Protein AF-A0A1Y2LBN0-F1 (afdb_monomer)

Sequence (315 aa):
MIRQIFAISLATIVTGCVTNQGLTDAGGRSMSLEAKGPFSPADSRFNAFVFLEPSKDYSTDAYERDNGRAWSEVIAWDGKYSFFDIQLNTDAWYAQSTEARMLDKSQFIKLANKFGIPESNFTEIDQVSPRIKGWIASKGDCSIGRFAKRMKGLSAYDNDRGLSDSVVQFGTCSHLIASAETIAQKIDLITKTEKAELAQKYAKIGPLSAISLSKKPAPELHFNASWDGVSDNISGDVEQKGAAQSSFKFHINEQDTDCEGTSVTATSSKSTGRWKFTCENGLSATGIWQKKPDGKTTGSGFDAQKREIKFNLTS

Solvent-accessible surface area (backbone atoms only — not comparable to full-atom values): 17592 Å² total; per-residue (Å²): 138,87,81,86,80,85,82,78,80,83,80,82,76,80,75,75,84,74,74,77,55,53,57,54,48,100,83,68,45,70,51,76,81,68,81,63,62,77,42,49,78,43,72,46,69,44,39,63,68,76,40,38,58,93,68,66,73,44,21,37,49,76,51,72,40,83,93,64,38,28,42,34,42,36,40,29,27,81,94,62,71,23,37,39,41,38,39,35,38,71,79,54,60,48,57,70,67,56,39,53,58,28,55,36,58,72,62,48,49,65,56,34,53,78,65,74,43,58,77,91,44,57,41,80,40,83,42,80,81,72,36,33,29,12,37,31,31,58,51,87,69,24,35,32,39,36,30,23,28,47,60,74,73,83,62,97,50,96,80,65,78,68,54,35,27,27,42,42,37,36,33,34,63,63,60,63,76,54,54,52,66,55,45,71,73,66,59,34,64,48,46,76,65,58,30,53,52,40,43,59,67,35,65,84,68,55,62,25,48,45,56,75,72,78,74,65,80,70,73,69,30,40,37,43,30,31,32,56,99,64,41,81,79,34,51,35,48,40,48,74,61,57,100,26,26,34,38,38,44,34,52,41,80,85,70,74,34,54,32,43,32,34,35,40,48,38,95,90,38,97,45,34,23,41,34,41,39,44,30,77,83,68,52,44,35,41,35,40,34,37,49,44,97,89,70,46,35,40,34,43,34,34,30,92,84,66,36,47,33,42,36,39,51,42,112

Foldseek 3Di:
DDDDDDDDDDPPPPPDLPPPWADADPVRFHDFPDFDFFAAPLPDQKLPCVQFADAQQKAKDWDAPDVNQKIWIKIAGPLRLWIKIKIFGPPAADDVVLLVVQAPVVVVCVNVVSVVFDPVFKDFDCDQVQGKGHIWGDDQLKIWHWIFTAQDDDDPDPPCSTHGRMIMITIDSDRGNDHRVCCRVPIHGDDPVSSVVSCVSCVVVGTYGHPPPPCPPDPWKKKFKQWFPQGGTWIWTWDDSDQFKIKTWTARPSVRKIKIKMWGHDSVDSFKTKMKMAIPVGWIWIWMWGQDPVRKIKIWTATPVRTIMIMTIDD

Secondary structure (DSSP, 8-state):
--------------------PPPB-TT--B-------SB-GGG-SBGGGGGB---S--EEEEEEETTTTEEEEEEEEGGGTEEEEEEEESSSPPPHHHHHHHH-HHHHHHHHGGGT--GGGEEEEEEETTEEEEEEEEETTEEEEEEEE--SPPPS-TT------EEEEEEESSSB-S-HHHHHHH--BPPHHHHHHHHHHHTTT-PBEE----------EEEEEEETTTEEEEEEEEEE-STTEEEEEEEEGGGTEEEEEEEEE-TT-TTEEEEEEEETTS-EEEEEEEE-TTS-EEEEEEETT--EEEEEEE-

pLDDT: mean 77.24, std 20.29, range [25.44, 98.5]

Radius of gyration: 24.79 Å; Cα contacts (8 Å, |Δi|>4): 632; chains: 1; bounding box: 65×80×59 Å

Mean predicted aligned error: 16.46 Å

Organism: NCBI:txid1293890

Nearest PDB structures (foldseek):
  6czj-assembly1_A  TM=6.638E-01  e=1.192E-03  synthetic construct
  6d0t-assembly2_B  TM=6.254E-01  e=4.369E-03  synthetic construct
  7vsx-assembly1_A  TM=3.283E-01  e=3.606E-02  Oplophorus gracilirostris
  5xdn-assembly1_B  TM=2.585E-01  e=2.530E-01  Homo sapiens
  7nie-assembly1_C  TM=2.641E-01  e=6.348E-01  Sus scrofa

Structure (mmCIF, N/CA/C/O backbone):
data_AF-A0A1Y2LBN0-F1
#
_entry.id   AF-A0A1Y2LBN0-F1
#
loop_
_atom_site.group_PDB
_atom_site.id
_atom_site.type_symbol
_atom_site.label_atom_id
_atom_site.label_alt_id
_atom_site.label_comp_id
_atom_site.label_asym_id
_atom_site.label_entity_id
_atom_site.label_seq_id
_atom_site.pdbx_PDB_ins_code
_atom_site.Cartn_x
_atom_site.Cartn_y
_atom_site.Cartn_z
_atom_site.occupancy
_atom_site.B_iso_or_equiv
_atom_site.auth_seq_id
_atom_site.auth_comp_id
_atom_site.auth_asym_id
_atom_site.auth_atom_id
_atom_site.pdbx_PDB_model_num
ATOM 1 N N . MET A 1 1 ? 18.043 -55.962 22.641 1.00 37.31 1 MET A N 1
ATOM 2 C CA . MET A 1 1 ? 18.597 -54.871 21.807 1.00 37.31 1 MET A CA 1
ATOM 3 C C . MET A 1 1 ? 17.439 -54.112 21.188 1.00 37.31 1 MET A C 1
ATOM 5 O O . MET A 1 1 ? 16.798 -54.631 20.287 1.00 37.31 1 MET A O 1
ATOM 9 N N . ILE A 1 2 ? 17.119 -52.939 21.730 1.00 32.12 2 ILE A N 1
ATOM 10 C CA . ILE A 1 2 ? 16.010 -52.089 21.280 1.00 32.12 2 ILE A CA 1
ATOM 11 C C . ILE A 1 2 ? 16.610 -51.036 20.344 1.00 32.12 2 ILE A C 1
ATOM 13 O O . ILE A 1 2 ? 17.462 -50.262 20.771 1.00 32.12 2 ILE A O 1
ATOM 17 N N . ARG A 1 3 ? 16.211 -51.029 19.066 1.00 30.73 3 ARG A N 1
ATOM 18 C CA . ARG A 1 3 ? 16.544 -49.954 18.120 1.00 30.73 3 ARG A CA 1
ATOM 19 C C . ARG A 1 3 ? 15.338 -49.031 17.982 1.00 30.73 3 ARG A C 1
ATOM 21 O O . ARG A 1 3 ? 14.329 -49.409 17.398 1.00 30.73 3 ARG A O 1
ATOM 28 N N . GLN A 1 4 ? 15.466 -47.833 18.542 1.00 32.12 4 GLN A N 1
ATOM 29 C CA . GLN A 1 4 ? 14.605 -46.692 18.256 1.00 32.12 4 GLN A CA 1
ATOM 30 C C . GLN A 1 4 ? 14.868 -46.223 16.818 1.00 32.12 4 GLN A C 1
ATOM 32 O O . GLN A 1 4 ? 16.015 -45.966 16.453 1.00 32.12 4 GLN A O 1
ATOM 37 N N . ILE A 1 5 ? 13.816 -46.117 16.008 1.00 35.84 5 ILE A N 1
ATOM 38 C CA . ILE A 1 5 ? 13.845 -45.422 14.719 1.00 35.84 5 ILE A CA 1
ATOM 39 C C . ILE A 1 5 ? 13.216 -44.051 14.960 1.00 35.84 5 ILE A C 1
ATOM 41 O O . ILE A 1 5 ? 12.018 -43.945 15.211 1.00 35.84 5 ILE A O 1
ATOM 45 N N . PHE A 1 6 ? 14.043 -43.008 14.918 1.00 31.55 6 PHE A N 1
ATOM 46 C CA . PHE A 1 6 ? 13.591 -41.623 14.853 1.00 31.55 6 PHE A CA 1
ATOM 47 C C . PHE A 1 6 ? 12.990 -41.367 13.466 1.00 31.55 6 PHE A C 1
ATOM 49 O O . PHE A 1 6 ? 13.707 -41.345 12.467 1.00 31.55 6 PHE A O 1
ATOM 56 N N . ALA A 1 7 ? 11.674 -41.173 13.407 1.00 30.88 7 ALA A N 1
ATOM 57 C CA . ALA A 1 7 ? 11.012 -40.592 12.248 1.00 30.88 7 ALA A CA 1
ATOM 58 C C . ALA A 1 7 ? 11.252 -39.075 12.275 1.00 30.88 7 ALA A C 1
ATOM 60 O O . ALA A 1 7 ? 10.708 -38.363 13.117 1.00 30.88 7 ALA A O 1
ATOM 61 N N . ILE A 1 8 ? 12.126 -38.599 11.388 1.00 32.47 8 ILE A N 1
ATOM 62 C CA . ILE A 1 8 ? 12.405 -37.176 11.200 1.00 32.47 8 ILE A CA 1
ATOM 63 C C . ILE A 1 8 ? 11.238 -36.553 10.434 1.00 32.47 8 ILE A C 1
ATOM 65 O O . ILE A 1 8 ? 10.917 -36.937 9.311 1.00 32.47 8 ILE A O 1
ATOM 69 N N . SER A 1 9 ? 10.615 -35.586 11.094 1.00 29.56 9 SER A N 1
ATOM 70 C CA . SER A 1 9 ? 9.531 -34.731 10.637 1.00 29.56 9 SER A CA 1
ATOM 71 C C . SER A 1 9 ? 9.869 -34.036 9.316 1.00 29.56 9 SER A C 1
ATOM 73 O O . SER A 1 9 ? 10.807 -33.241 9.238 1.00 29.56 9 SER A O 1
ATOM 75 N N . LEU A 1 10 ? 9.067 -34.295 8.284 1.00 28.98 10 LEU A N 1
ATOM 76 C CA . LEU A 1 10 ? 9.114 -33.576 7.016 1.00 28.98 10 LEU A CA 1
ATOM 77 C C . LEU A 1 10 ? 8.433 -32.211 7.206 1.00 28.98 10 LEU A C 1
ATOM 79 O O . LEU A 1 10 ? 7.216 -32.077 7.105 1.00 28.98 10 LEU A O 1
ATOM 83 N N . ALA A 1 11 ? 9.225 -31.195 7.542 1.00 27.42 11 ALA A N 1
ATOM 84 C CA . ALA A 1 11 ? 8.787 -29.807 7.570 1.00 27.42 11 ALA A CA 1
ATOM 85 C C . ALA A 1 11 ? 8.585 -29.305 6.131 1.00 27.42 11 ALA A C 1
ATOM 87 O O . ALA A 1 11 ? 9.512 -28.819 5.484 1.00 27.42 11 ALA A O 1
ATOM 88 N N . THR A 1 12 ? 7.364 -29.419 5.613 1.00 28.08 12 THR A N 1
ATOM 89 C CA . THR A 1 12 ? 6.938 -28.711 4.402 1.00 28.08 12 THR A CA 1
ATOM 90 C C . THR A 1 12 ? 6.793 -27.226 4.716 1.00 28.08 12 THR A C 1
ATOM 92 O O . THR A 1 12 ? 5.736 -26.747 5.123 1.00 28.08 12 THR A O 1
ATOM 95 N N . ILE A 1 13 ? 7.892 -26.495 4.545 1.00 29.25 13 ILE A N 1
ATOM 96 C CA . ILE A 1 13 ? 7.905 -25.037 4.493 1.00 29.25 13 ILE A CA 1
ATOM 97 C C . ILE A 1 13 ? 7.221 -24.641 3.183 1.00 29.25 13 ILE A C 1
ATOM 99 O O . ILE A 1 13 ? 7.808 -24.739 2.108 1.00 29.25 13 ILE A O 1
ATOM 103 N N . VAL A 1 14 ? 5.970 -24.195 3.269 1.00 27.91 14 VAL A N 1
ATOM 104 C CA . VAL A 1 14 ? 5.325 -23.450 2.186 1.00 27.91 14 VAL A CA 1
ATOM 105 C C . VAL A 1 14 ? 5.971 -22.067 2.169 1.00 27.91 14 VAL A C 1
ATOM 107 O O . VAL A 1 14 ? 5.558 -21.149 2.878 1.00 27.91 14 VAL A O 1
ATOM 110 N N . THR A 1 15 ? 7.047 -21.929 1.398 1.00 29.00 15 THR A N 1
ATOM 111 C CA . THR A 1 15 ? 7.590 -20.633 1.008 1.00 29.00 15 THR A CA 1
ATOM 112 C C . THR A 1 15 ? 6.547 -19.942 0.138 1.00 29.00 15 THR A C 1
ATOM 114 O O . THR A 1 15 ? 6.391 -20.237 -1.043 1.00 29.00 15 THR A O 1
ATOM 117 N N . GLY A 1 16 ? 5.797 -19.011 0.730 1.00 25.44 16 GLY A N 1
ATOM 118 C CA . GLY A 1 16 ? 5.050 -18.037 -0.050 1.00 25.44 16 GLY A CA 1
ATOM 119 C C . GLY A 1 16 ? 6.016 -17.353 -1.014 1.00 25.44 16 GLY A C 1
ATOM 120 O O . GLY A 1 16 ? 7.043 -16.823 -0.586 1.00 25.44 16 GLY A O 1
ATOM 121 N N . CYS A 1 17 ? 5.717 -17.397 -2.311 1.00 28.70 17 CYS A N 1
ATOM 122 C CA . CYS A 1 17 ? 6.421 -16.625 -3.323 1.00 28.70 17 CYS A CA 1
ATOM 123 C C . CYS A 1 17 ? 6.171 -15.134 -3.063 1.00 28.70 17 CYS A C 1
ATOM 125 O O . CYS A 1 17 ? 5.290 -14.521 -3.656 1.00 28.70 17 CYS A O 1
ATOM 127 N N . VAL A 1 18 ? 6.941 -14.548 -2.150 1.00 26.95 18 VAL A N 1
ATOM 128 C CA . VAL A 1 18 ? 7.173 -13.109 -2.127 1.00 26.95 18 VAL A CA 1
ATOM 129 C C . VAL A 1 18 ? 8.161 -12.875 -3.259 1.00 26.95 18 VAL A C 1
ATOM 131 O O . VAL A 1 18 ? 9.359 -13.131 -3.121 1.00 26.95 18 VAL A O 1
ATOM 134 N N . THR A 1 19 ? 7.661 -12.508 -4.436 1.00 30.53 19 THR A N 1
ATOM 135 C CA . THR A 1 19 ? 8.526 -12.121 -5.545 1.00 30.53 19 THR A CA 1
ATOM 136 C C . THR A 1 19 ? 9.235 -10.831 -5.139 1.00 30.53 19 THR A C 1
ATOM 138 O O . THR A 1 19 ? 8.709 -9.744 -5.330 1.00 30.53 19 THR A O 1
ATOM 141 N N . ASN A 1 20 ? 10.453 -10.947 -4.601 1.00 37.22 20 ASN A N 1
ATOM 142 C CA . ASN A 1 20 ? 11.434 -9.857 -4.463 1.00 37.22 20 ASN A CA 1
ATOM 143 C C . ASN A 1 20 ? 11.951 -9.373 -5.836 1.00 37.22 20 ASN A C 1
ATOM 145 O O . ASN A 1 20 ? 13.077 -8.895 -5.960 1.00 37.22 20 ASN A O 1
ATOM 149 N N . GLN A 1 21 ? 11.164 -9.571 -6.890 1.00 41.06 21 GLN A N 1
ATOM 150 C CA . GLN A 1 21 ? 11.470 -9.118 -8.230 1.00 41.06 21 GLN A CA 1
ATOM 151 C C . GLN A 1 21 ? 11.004 -7.669 -8.306 1.00 41.06 21 GLN A C 1
ATOM 153 O O . GLN A 1 21 ? 9.872 -7.370 -7.929 1.00 41.06 21 GLN A O 1
ATOM 158 N N . GLY A 1 22 ? 11.873 -6.763 -8.755 1.00 46.41 22 GLY A N 1
ATOM 159 C CA . GLY A 1 22 ? 11.398 -5.444 -9.168 1.00 46.41 22 GLY A CA 1
ATOM 160 C C . GLY A 1 22 ? 10.312 -5.589 -10.243 1.00 46.41 22 GLY A C 1
ATOM 161 O O . GLY A 1 22 ? 10.148 -6.659 -10.841 1.00 46.41 22 GLY A O 1
ATOM 162 N N . LEU A 1 23 ? 9.559 -4.524 -10.491 1.00 46.50 23 LEU A N 1
ATOM 163 C CA . LEU A 1 23 ? 8.489 -4.543 -11.485 1.00 46.50 23 LEU A CA 1
ATOM 164 C C . LEU A 1 23 ? 9.078 -4.748 -12.891 1.00 46.50 23 LEU A C 1
ATOM 166 O O . LEU A 1 23 ? 10.091 -4.141 -13.242 1.00 46.50 23 LEU A O 1
ATOM 170 N N . THR A 1 24 ? 8.470 -5.623 -13.690 1.00 40.62 24 THR A N 1
ATOM 171 C CA . THR A 1 24 ? 8.809 -5.805 -15.108 1.00 40.62 24 THR A CA 1
ATOM 172 C C . THR A 1 24 ? 7.553 -5.728 -15.960 1.00 40.62 24 THR A C 1
ATOM 174 O O . THR A 1 24 ? 6.504 -6.205 -15.528 1.00 40.62 24 THR A O 1
ATOM 177 N N . ASP A 1 25 ? 7.656 -5.180 -17.169 1.00 45.03 25 ASP A N 1
ATOM 178 C CA . ASP A 1 25 ? 6.565 -5.232 -18.144 1.00 45.03 25 ASP A CA 1
ATOM 179 C C . ASP A 1 25 ? 6.373 -6.657 -18.709 1.00 45.03 25 ASP A C 1
ATOM 181 O O . ASP A 1 25 ? 7.138 -7.583 -18.416 1.00 45.03 25 ASP A O 1
ATOM 185 N N . ALA A 1 26 ? 5.351 -6.845 -19.552 1.00 34.22 26 ALA A N 1
ATOM 186 C CA . ALA A 1 26 ? 5.063 -8.126 -20.207 1.00 34.22 26 ALA A CA 1
ATOM 187 C C . ALA A 1 26 ? 6.205 -8.633 -21.119 1.00 34.22 26 ALA A C 1
ATOM 189 O O . ALA A 1 26 ? 6.236 -9.812 -21.470 1.00 34.22 26 ALA A O 1
ATOM 190 N N . GLY A 1 27 ? 7.147 -7.761 -21.494 1.00 35.91 27 GLY A N 1
ATOM 191 C CA . GLY A 1 27 ? 8.357 -8.086 -22.249 1.00 35.91 27 GLY A CA 1
ATOM 192 C C . GLY A 1 27 ? 9.585 -8.365 -21.374 1.00 35.91 27 GLY A C 1
ATOM 193 O O . GLY A 1 27 ? 10.673 -8.577 -21.917 1.00 35.91 27 GLY A O 1
ATOM 194 N N . GLY A 1 28 ? 9.438 -8.364 -20.045 1.00 38.78 28 GLY A N 1
ATOM 195 C CA . GLY A 1 28 ? 10.529 -8.555 -19.089 1.00 38.78 28 GLY A CA 1
ATOM 196 C C . GLY A 1 28 ? 11.438 -7.334 -18.922 1.00 38.78 28 GLY A C 1
ATOM 197 O O . GLY A 1 28 ? 12.508 -7.464 -18.324 1.00 38.78 28 GLY A O 1
ATOM 198 N N . ARG A 1 29 ? 11.050 -6.159 -19.437 1.00 40.84 29 ARG A N 1
ATOM 199 C CA . ARG A 1 29 ? 11.796 -4.909 -19.240 1.00 40.84 29 ARG A CA 1
ATOM 200 C C . ARG A 1 29 ? 11.584 -4.421 -17.816 1.00 40.84 29 ARG A C 1
ATOM 202 O O . ARG A 1 29 ? 10.454 -4.395 -17.339 1.00 40.84 29 ARG A O 1
ATOM 209 N N . SER A 1 30 ? 12.666 -4.021 -17.152 1.00 41.00 30 SER A N 1
ATOM 210 C CA . SER A 1 30 ? 12.604 -3.352 -15.849 1.00 41.00 30 SER A CA 1
ATOM 211 C C . SER A 1 30 ? 11.735 -2.100 -15.962 1.00 41.00 30 SER A C 1
ATOM 213 O O . SER A 1 30 ? 11.994 -1.232 -16.795 1.00 41.00 30 SER A O 1
ATOM 215 N N . MET A 1 31 ? 10.687 -2.025 -15.147 1.00 37.84 31 MET A N 1
ATOM 216 C CA . MET A 1 31 ? 9.879 -0.821 -15.026 1.00 37.84 31 MET A CA 1
ATOM 217 C C . MET A 1 31 ? 10.517 0.067 -13.963 1.00 37.84 31 MET A C 1
ATOM 219 O O . MET A 1 31 ? 10.554 -0.285 -12.784 1.00 37.84 31 MET A O 1
ATOM 223 N N . SER A 1 32 ? 11.017 1.229 -14.380 1.00 37.03 32 SER A N 1
ATOM 224 C CA . SER A 1 32 ? 11.413 2.275 -13.444 1.00 37.03 32 SER A CA 1
ATOM 225 C C . SER A 1 32 ? 10.145 2.836 -12.801 1.00 37.03 32 SER A C 1
ATOM 227 O O . SER A 1 32 ? 9.332 3.457 -13.481 1.00 37.03 32 SER A O 1
ATOM 229 N N . LEU A 1 33 ? 9.976 2.640 -11.492 1.00 40.47 33 LEU A N 1
ATOM 230 C CA . LEU A 1 33 ? 9.129 3.534 -10.709 1.00 40.47 33 LEU A CA 1
ATOM 231 C C . LEU A 1 33 ? 9.899 4.850 -10.620 1.00 40.47 33 LEU A C 1
ATOM 233 O O . LEU A 1 33 ? 10.772 5.015 -9.766 1.00 40.47 33 LEU A O 1
ATOM 237 N N . GLU A 1 34 ? 9.658 5.755 -11.567 1.00 34.34 34 GLU A N 1
ATOM 238 C CA . GLU A 1 34 ? 10.051 7.144 -11.368 1.00 34.34 34 GLU A CA 1
ATOM 239 C C . GLU A 1 34 ? 9.486 7.600 -10.024 1.00 34.34 34 GLU A C 1
ATOM 241 O O . GLU A 1 34 ? 8.353 7.254 -9.671 1.00 34.34 34 GLU A O 1
ATOM 246 N N . ALA A 1 35 ? 10.290 8.336 -9.254 1.00 40.84 35 ALA A N 1
ATOM 247 C CA . ALA A 1 35 ? 9.792 8.993 -8.063 1.00 40.84 35 ALA A CA 1
ATOM 248 C C . ALA A 1 35 ? 8.644 9.894 -8.518 1.00 40.84 35 ALA A C 1
ATOM 250 O O . ALA A 1 35 ? 8.879 10.934 -9.137 1.00 40.84 35 ALA A O 1
ATOM 251 N N . LYS A 1 36 ? 7.403 9.455 -8.276 1.00 44.25 36 LYS A N 1
ATOM 252 C CA . LYS A 1 36 ? 6.239 10.289 -8.530 1.00 44.25 36 LYS A CA 1
ATOM 253 C C . LYS A 1 36 ? 6.485 11.582 -7.766 1.00 44.25 36 LYS A C 1
ATOM 255 O O . LYS A 1 36 ? 6.914 11.556 -6.612 1.00 44.25 36 LYS A O 1
ATOM 260 N N . GLY A 1 37 ? 6.321 12.696 -8.470 1.00 50.50 37 GLY A N 1
ATOM 261 C CA . GLY A 1 37 ? 6.473 14.028 -7.912 1.00 50.50 37 GLY A CA 1
ATOM 262 C C . GLY A 1 37 ? 5.504 14.282 -6.745 1.00 50.50 37 GLY A C 1
ATOM 263 O O . GLY A 1 37 ? 4.909 13.351 -6.205 1.00 50.50 37 GLY A O 1
ATOM 264 N N . PRO A 1 38 ? 5.326 15.544 -6.336 1.00 60.84 38 PRO A N 1
ATOM 265 C CA . PRO A 1 38 ? 4.372 15.904 -5.287 1.00 60.84 38 PRO A CA 1
ATOM 266 C C . PRO A 1 38 ? 3.010 15.200 -5.462 1.00 60.84 38 PRO A C 1
ATOM 268 O O . PRO A 1 38 ? 2.380 15.329 -6.511 1.00 60.84 38 PRO A O 1
ATOM 271 N N . PHE A 1 39 ? 2.566 14.455 -4.445 1.00 74.38 39 PHE A N 1
ATOM 272 C CA . PHE A 1 39 ? 1.304 13.706 -4.464 1.00 74.38 39 PHE A CA 1
ATOM 273 C C . PHE A 1 39 ? 0.211 14.495 -3.745 1.00 74.38 39 PHE A C 1
ATOM 275 O O . PHE A 1 39 ? 0.384 14.911 -2.599 1.00 74.38 39 PHE A O 1
ATOM 282 N N . SER A 1 40 ? -0.935 14.692 -4.392 1.00 81.94 40 SER A N 1
ATOM 283 C CA . SER A 1 40 ? -2.104 15.278 -3.739 1.00 81.94 40 SER A CA 1
ATOM 284 C C . SER A 1 40 ? -2.979 14.171 -3.148 1.00 81.94 40 SER A C 1
ATOM 286 O O . SER A 1 40 ? -3.359 13.264 -3.885 1.00 81.94 40 SER A O 1
ATOM 288 N N . PRO A 1 41 ? -3.401 14.249 -1.873 1.00 83.56 41 PRO A N 1
ATOM 289 C CA . PRO A 1 41 ? -4.387 13.326 -1.298 1.00 83.56 41 PRO A CA 1
ATOM 290 C C . PRO A 1 41 ? -5.689 13.219 -2.094 1.00 83.56 41 PRO A C 1
ATOM 292 O O . PRO A 1 41 ? -6.329 12.174 -2.100 1.00 83.56 41 PRO A O 1
ATOM 295 N N . ALA A 1 42 ? -6.067 14.281 -2.812 1.00 82.31 42 ALA A N 1
ATOM 296 C CA . ALA A 1 42 ? -7.219 14.276 -3.710 1.00 82.31 42 ALA A CA 1
ATOM 297 C C . ALA A 1 42 ? -7.018 13.389 -4.959 1.00 82.31 42 ALA A C 1
ATOM 299 O O . ALA A 1 42 ? -7.982 13.075 -5.658 1.00 82.31 42 ALA A O 1
ATOM 300 N N . ASP A 1 43 ? -5.785 12.992 -5.268 1.00 81.12 43 ASP A N 1
ATOM 301 C CA . ASP A 1 43 ? -5.445 12.085 -6.369 1.00 81.12 43 ASP A CA 1
ATOM 302 C C . ASP A 1 43 ? -5.302 10.624 -5.925 1.00 81.12 43 ASP A C 1
ATOM 304 O O . ASP A 1 43 ? -5.077 9.752 -6.766 1.00 81.12 43 ASP A O 1
ATOM 308 N N . SER A 1 44 ? -5.504 10.350 -4.630 1.00 85.31 44 SER A N 1
ATOM 309 C CA . SER A 1 44 ? -5.661 8.995 -4.102 1.00 85.31 44 SER A CA 1
ATOM 310 C C . SER A 1 44 ? -6.783 8.249 -4.818 1.00 85.31 44 SER A C 1
ATOM 312 O O . SER A 1 44 ? -7.772 8.844 -5.253 1.00 85.31 44 SER A O 1
ATOM 314 N N . ARG A 1 45 ? -6.635 6.929 -4.960 1.00 85.19 45 ARG A N 1
ATOM 315 C CA . ARG A 1 45 ? -7.706 6.069 -5.499 1.00 85.19 45 ARG A CA 1
ATOM 316 C C . ARG A 1 45 ? -8.714 5.677 -4.425 1.00 85.19 45 ARG A C 1
ATOM 318 O O . ARG A 1 45 ? -9.850 5.335 -4.754 1.00 85.19 45 ARG A O 1
ATOM 325 N N . PHE A 1 46 ? -8.303 5.732 -3.165 1.00 90.94 46 PHE A N 1
ATOM 326 C CA . PHE A 1 46 ? -9.069 5.267 -2.019 1.00 90.94 46 PHE A CA 1
ATOM 327 C C . PHE A 1 46 ? -9.375 6.434 -1.084 1.00 90.94 46 PHE A C 1
ATOM 329 O O . PHE A 1 46 ? -8.641 7.414 -1.014 1.00 90.94 46 PHE A O 1
ATOM 336 N N . ASN A 1 47 ? -10.440 6.342 -0.300 1.00 94.50 47 ASN A N 1
ATOM 337 C CA . ASN A 1 47 ? -10.777 7.394 0.662 1.00 94.50 47 ASN A CA 1
ATOM 338 C C . ASN A 1 47 ? -9.956 7.317 1.970 1.00 94.50 47 ASN A C 1
ATOM 340 O O . ASN A 1 47 ? -10.385 7.831 2.998 1.00 94.50 47 ASN A O 1
ATOM 344 N N . ALA A 1 48 ? -8.759 6.719 1.962 1.00 95.25 48 ALA A N 1
ATOM 345 C CA . ALA A 1 48 ? -7.947 6.513 3.166 1.00 95.25 48 ALA A CA 1
ATOM 346 C C . ALA A 1 48 ? -7.630 7.822 3.919 1.00 95.25 48 ALA A C 1
ATOM 348 O O . ALA A 1 48 ? -7.745 7.883 5.142 1.00 95.25 48 ALA A O 1
ATOM 349 N N . PHE A 1 49 ? -7.330 8.902 3.190 1.00 95.19 49 PHE A N 1
ATOM 350 C CA . PHE A 1 49 ? -7.083 10.233 3.761 1.00 95.19 49 PHE A CA 1
ATOM 351 C C . PHE A 1 49 ? -8.302 10.867 4.445 1.00 95.19 49 PHE A C 1
ATOM 353 O O . PHE A 1 49 ? -8.145 11.826 5.195 1.00 95.19 49 PHE A O 1
ATOM 360 N N . VAL A 1 50 ? -9.514 10.346 4.228 1.00 96.06 50 VAL A N 1
ATOM 361 C CA . VAL A 1 50 ? -10.716 10.791 4.953 1.00 96.06 50 VAL A CA 1
ATOM 362 C C . VAL A 1 50 ? -10.672 10.351 6.420 1.00 96.06 50 VAL A C 1
ATOM 364 O O . VAL A 1 50 ? -11.295 10.991 7.263 1.00 96.06 50 VAL A O 1
ATOM 367 N N . PHE A 1 51 ? -9.912 9.301 6.743 1.00 96.81 51 PHE A N 1
ATOM 368 C CA . PHE A 1 51 ? -9.761 8.774 8.104 1.00 96.81 51 PHE A CA 1
ATOM 369 C C . PHE A 1 51 ? -8.538 9.324 8.842 1.00 96.81 51 PHE A C 1
ATOM 371 O O . PHE A 1 51 ? -8.296 8.937 9.986 1.00 96.81 51 PHE A O 1
ATOM 378 N N . LEU A 1 52 ? -7.783 10.219 8.204 1.00 95.12 52 LEU A N 1
ATOM 379 C CA . LEU A 1 52 ? -6.540 10.776 8.720 1.00 95.12 52 LEU A CA 1
ATOM 380 C C . LEU A 1 52 ? -6.682 12.270 9.036 1.00 95.12 52 LEU A C 1
ATOM 382 O O . LEU A 1 52 ? -7.381 13.014 8.344 1.00 95.12 52 LEU A O 1
ATOM 386 N N . GLU A 1 53 ? -5.981 12.724 10.071 1.00 94.31 53 GLU A N 1
ATOM 387 C CA . GLU A 1 53 ? -5.780 14.148 10.333 1.00 94.31 53 GLU A CA 1
ATOM 388 C C . GLU A 1 53 ? -5.028 14.786 9.154 1.00 94.31 53 GLU A C 1
ATOM 390 O O . GLU A 1 53 ? -4.022 14.234 8.712 1.00 94.31 53 GLU A O 1
ATOM 395 N N . PRO A 1 54 ? -5.439 15.950 8.629 1.00 92.25 54 PRO A N 1
ATOM 396 C CA . PRO A 1 54 ? -4.680 16.610 7.572 1.00 92.25 54 PRO A CA 1
ATOM 397 C C . PRO A 1 54 ? -3.265 16.989 8.041 1.00 92.25 54 PRO A C 1
ATOM 399 O O . PRO A 1 54 ? -3.104 17.824 8.928 1.00 92.25 54 PRO A O 1
ATOM 402 N N . SER A 1 55 ? -2.234 16.399 7.430 1.00 89.06 55 SER A N 1
ATOM 403 C CA . SER A 1 55 ? -0.824 16.642 7.765 1.00 89.06 55 SER A CA 1
ATOM 404 C C . SER A 1 55 ? 0.083 16.551 6.534 1.00 89.06 55 SER A C 1
ATOM 406 O O . SER A 1 55 ? -0.231 15.860 5.565 1.00 89.06 55 SER A O 1
ATOM 408 N N . LYS A 1 56 ? 1.220 17.253 6.591 1.00 86.69 56 LYS A N 1
ATOM 409 C CA . LYS A 1 56 ? 2.337 17.186 5.634 1.00 86.69 56 LYS A CA 1
ATOM 410 C C . LYS A 1 56 ? 3.217 15.945 5.848 1.00 86.69 56 LYS A C 1
ATOM 412 O O . LYS A 1 56 ? 3.969 15.577 4.950 1.00 86.69 56 LYS A O 1
ATOM 417 N N . ASP A 1 57 ? 3.141 15.323 7.020 1.00 86.81 57 ASP A N 1
ATOM 418 C CA . ASP A 1 57 ? 4.089 14.284 7.447 1.00 86.81 57 ASP A CA 1
ATOM 419 C C . ASP A 1 57 ? 3.862 12.934 6.757 1.00 86.81 57 ASP A C 1
ATOM 421 O O . ASP A 1 57 ? 4.665 12.007 6.884 1.00 86.81 57 ASP A O 1
ATOM 425 N N . TYR A 1 58 ? 2.775 12.824 5.994 1.00 85.62 58 TYR A N 1
ATOM 426 C CA . TYR A 1 58 ? 2.496 11.647 5.200 1.00 85.62 58 TYR A CA 1
ATOM 427 C C . TYR A 1 58 ? 3.440 11.528 4.017 1.00 85.62 58 TYR A C 1
ATOM 429 O O . TYR A 1 58 ? 3.747 12.477 3.290 1.00 85.62 58 TYR A O 1
ATOM 437 N N . SER A 1 59 ? 3.805 10.283 3.776 1.00 82.50 59 SER A N 1
ATOM 438 C CA . SER A 1 59 ? 4.484 9.854 2.578 1.00 82.50 59 SER A CA 1
ATOM 439 C C . SER A 1 59 ? 3.627 8.825 1.858 1.00 82.50 59 SER A C 1
ATOM 441 O O . SER A 1 59 ? 3.024 7.966 2.500 1.00 82.50 59 SER A O 1
ATOM 443 N N . THR A 1 60 ? 3.542 8.928 0.534 1.00 76.19 60 THR A N 1
ATOM 444 C CA . THR A 1 60 ? 2.701 8.032 -0.274 1.00 76.19 60 THR A CA 1
ATOM 445 C C . THR A 1 60 ? 3.486 7.288 -1.341 1.00 76.19 60 THR A C 1
ATOM 447 O O . THR A 1 60 ? 4.488 7.786 -1.857 1.00 76.19 60 THR A O 1
ATOM 450 N N . ASP A 1 61 ? 3.034 6.083 -1.662 1.00 75.12 61 ASP A N 1
ATOM 451 C CA . ASP A 1 61 ? 3.438 5.342 -2.851 1.00 75.12 61 ASP A CA 1
ATOM 452 C C . ASP A 1 61 ? 2.194 4.713 -3.481 1.00 75.12 61 ASP A C 1
ATOM 454 O O . ASP A 1 61 ? 1.305 4.238 -2.777 1.00 75.12 61 ASP A O 1
ATOM 458 N N . ALA A 1 62 ? 2.107 4.740 -4.806 1.00 68.62 62 ALA A N 1
ATOM 459 C CA . ALA A 1 62 ? 0.948 4.240 -5.529 1.00 68.62 62 ALA A CA 1
ATO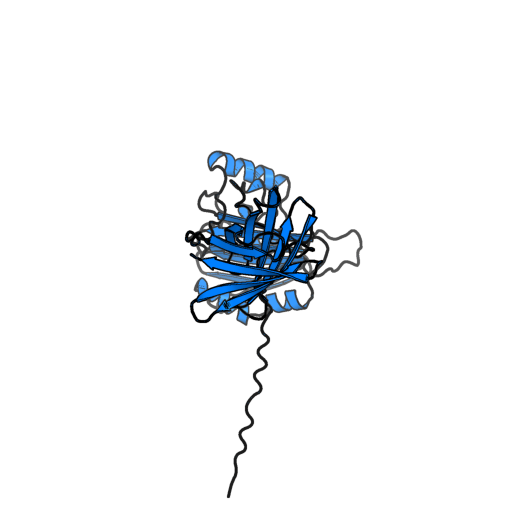M 460 C C . ALA A 1 62 ? 1.384 3.592 -6.837 1.00 68.62 62 ALA A C 1
ATOM 462 O O . ALA A 1 62 ? 1.998 4.247 -7.691 1.00 68.62 62 ALA A O 1
ATOM 463 N N . TYR A 1 63 ? 1.007 2.332 -7.032 1.00 67.88 63 TYR A N 1
ATOM 464 C CA . TYR A 1 63 ? 1.377 1.555 -8.206 1.00 67.88 63 TYR A CA 1
ATOM 465 C C . TYR A 1 63 ? 0.166 0.932 -8.895 1.00 67.88 63 TYR A C 1
ATOM 467 O O . TYR A 1 63 ? -0.848 0.592 -8.286 1.00 67.88 63 TYR A O 1
ATOM 475 N N . GLU A 1 64 ? 0.311 0.784 -10.206 1.00 59.88 64 GLU A N 1
ATOM 476 C CA . GLU A 1 64 ? -0.661 0.177 -11.101 1.00 59.88 64 GLU A CA 1
ATOM 477 C C . GLU A 1 64 ? 0.013 -0.998 -11.811 1.00 59.88 64 GLU A C 1
ATOM 479 O O . GLU A 1 64 ? 1.157 -0.885 -12.257 1.00 59.88 64 GLU A O 1
ATOM 484 N N . ARG A 1 65 ? -0.667 -2.144 -11.881 1.00 54.34 65 ARG A N 1
ATOM 485 C CA . ARG A 1 65 ? -0.170 -3.358 -12.544 1.00 54.34 65 ARG A CA 1
ATOM 486 C C . ARG A 1 65 ? -1.091 -3.769 -13.680 1.00 54.34 65 ARG A C 1
ATOM 488 O O . ARG A 1 65 ? -2.287 -3.480 -13.654 1.00 54.34 65 ARG A O 1
ATOM 495 N N . ASP A 1 66 ? -0.512 -4.484 -14.643 1.00 55.31 66 ASP A N 1
ATOM 496 C CA . ASP A 1 66 ? -1.228 -5.162 -15.725 1.00 55.31 66 ASP A CA 1
ATOM 497 C C . ASP A 1 66 ? -2.175 -4.224 -16.504 1.00 55.31 66 ASP A C 1
ATOM 499 O O . ASP A 1 66 ? -3.307 -4.593 -16.800 1.00 55.31 66 ASP A O 1
ATOM 503 N N . ASN A 1 67 ? -1.716 -3.006 -16.827 1.00 53.47 67 ASN A N 1
ATOM 504 C CA . ASN A 1 67 ? -2.485 -1.962 -17.529 1.00 53.47 67 ASN A CA 1
ATOM 505 C C . ASN A 1 67 ? -3.782 -1.539 -16.807 1.00 53.47 67 ASN A C 1
ATOM 507 O O . ASN A 1 67 ? -4.834 -1.430 -17.434 1.00 53.47 67 ASN A O 1
ATOM 511 N N . GLY A 1 68 ? -3.726 -1.342 -15.488 1.00 54.94 68 GLY A N 1
ATOM 512 C CA . GLY A 1 68 ? -4.871 -0.842 -14.716 1.00 54.94 68 GLY A CA 1
ATOM 513 C C . GLY A 1 68 ? -5.695 -1.911 -14.024 1.00 54.94 68 GLY A C 1
ATOM 514 O O . GLY A 1 68 ? -6.658 -1.571 -13.340 1.00 54.94 68 GLY A O 1
ATOM 515 N N . ARG A 1 69 ? -5.304 -3.183 -14.151 1.00 59.03 69 ARG A N 1
ATOM 516 C CA . ARG A 1 69 ? -6.029 -4.330 -13.581 1.00 59.03 69 ARG A CA 1
ATOM 517 C C . ARG A 1 69 ? -5.823 -4.524 -12.089 1.00 59.03 69 ARG A C 1
ATOM 519 O O . ARG A 1 69 ? -6.616 -5.198 -11.434 1.00 59.03 69 ARG A O 1
ATOM 526 N N . ALA A 1 70 ? -4.757 -3.957 -11.539 1.00 64.19 70 ALA A N 1
ATOM 527 C CA . ALA A 1 70 ? -4.584 -3.890 -10.101 1.00 64.19 70 ALA A CA 1
ATOM 528 C C . ALA A 1 70 ? -3.999 -2.547 -9.686 1.00 64.19 70 ALA A C 1
ATOM 530 O O . ALA A 1 70 ? -3.059 -2.045 -10.306 1.00 64.19 70 ALA A O 1
ATOM 531 N N . TRP A 1 71 ? -4.550 -2.000 -8.611 1.00 72.19 71 TRP A N 1
ATOM 532 C CA . TRP A 1 71 ? -4.100 -0.772 -7.976 1.00 72.19 71 TRP A CA 1
ATOM 533 C C . TRP A 1 71 ? -3.646 -1.067 -6.565 1.00 72.19 71 TRP A C 1
ATOM 535 O O . TRP A 1 71 ? -4.231 -1.901 -5.873 1.00 72.19 71 TRP A O 1
ATOM 545 N N . SER A 1 72 ? -2.633 -0.346 -6.121 1.00 80.44 72 SER A N 1
ATOM 546 C CA . SER A 1 72 ? -2.278 -0.332 -4.719 1.00 80.44 72 SER A CA 1
ATOM 547 C C . SER A 1 72 ? -1.767 1.026 -4.306 1.00 80.44 72 SER A C 1
ATOM 549 O O . SER A 1 72 ? -1.138 1.734 -5.094 1.00 80.44 72 SER A O 1
ATOM 551 N N . GLU A 1 73 ? -2.062 1.362 -3.061 1.00 80.38 73 GLU A N 1
ATOM 552 C CA . GLU A 1 73 ? -1.659 2.602 -2.437 1.00 80.38 73 GLU A CA 1
ATOM 553 C C . GLU A 1 73 ? -1.162 2.320 -1.024 1.00 80.38 73 GLU A C 1
ATOM 555 O O . GLU A 1 73 ? -1.808 1.610 -0.249 1.00 80.38 73 GLU A O 1
ATOM 560 N N . VAL A 1 74 ? -0.005 2.891 -0.710 1.00 86.69 74 VAL A N 1
ATOM 561 C CA . VAL A 1 74 ? 0.592 2.883 0.615 1.00 86.69 74 VAL A CA 1
ATOM 562 C C . VAL A 1 74 ? 0.694 4.320 1.095 1.00 86.69 74 VAL A C 1
ATOM 564 O O . VAL A 1 74 ? 1.283 5.164 0.423 1.00 86.69 74 VAL A O 1
ATOM 567 N N . ILE A 1 75 ? 0.158 4.588 2.279 1.00 87.25 75 ILE A N 1
ATOM 568 C CA . ILE A 1 75 ? 0.311 5.857 2.994 1.00 87.25 75 ILE A CA 1
ATOM 569 C C . ILE A 1 75 ? 1.077 5.533 4.267 1.00 87.25 75 ILE A C 1
ATOM 571 O O . ILE A 1 75 ? 0.675 4.633 4.996 1.00 87.25 75 ILE A O 1
ATOM 575 N N . ALA A 1 76 ? 2.172 6.228 4.545 1.00 88.38 76 ALA A N 1
ATOM 576 C CA . ALA A 1 76 ? 3.020 5.951 5.697 1.00 88.38 76 ALA A CA 1
ATOM 577 C C . ALA A 1 76 ? 3.497 7.236 6.378 1.00 88.38 76 ALA A C 1
ATOM 579 O O . ALA A 1 76 ? 3.784 8.234 5.714 1.00 88.38 76 ALA A O 1
ATOM 580 N N . TRP A 1 77 ? 3.626 7.189 7.701 1.00 88.25 77 TRP A N 1
ATOM 581 C CA . TRP A 1 77 ? 4.185 8.254 8.538 1.00 88.25 77 TRP A CA 1
ATOM 582 C C . TRP A 1 77 ? 4.917 7.645 9.742 1.00 88.25 77 TRP A C 1
ATOM 584 O O . TRP A 1 77 ? 5.083 6.423 9.816 1.00 88.25 77 TRP A O 1
ATOM 594 N N . ASP A 1 78 ? 5.457 8.480 10.631 1.00 80.75 78 ASP A N 1
ATOM 595 C CA . ASP A 1 78 ? 6.257 8.051 11.788 1.00 80.75 78 ASP A CA 1
ATOM 596 C C . ASP A 1 78 ? 7.399 7.102 11.396 1.00 80.75 78 ASP A C 1
ATOM 598 O O . ASP A 1 78 ? 7.565 6.027 11.962 1.00 80.75 78 ASP A O 1
ATOM 602 N N . GLY A 1 79 ? 8.154 7.422 10.341 1.00 67.88 79 GLY A N 1
ATOM 603 C CA . GLY A 1 79 ? 9.227 6.538 9.868 1.00 67.88 79 GLY A CA 1
ATOM 604 C C . GLY A 1 79 ? 8.742 5.173 9.352 1.00 67.88 79 GLY A C 1
ATOM 605 O O . GLY A 1 79 ? 9.518 4.218 9.354 1.00 67.88 79 GLY A O 1
ATOM 606 N N . LYS A 1 80 ? 7.491 5.094 8.868 1.00 66.06 80 LYS A N 1
ATOM 607 C CA . LYS A 1 80 ? 6.801 3.898 8.335 1.00 66.06 80 LYS A CA 1
ATOM 608 C C . LYS A 1 80 ? 6.299 2.911 9.389 1.00 66.06 80 LYS A C 1
ATOM 610 O O . LYS A 1 80 ? 5.875 1.812 9.030 1.00 66.06 80 LYS A O 1
ATOM 615 N N . TYR A 1 81 ? 6.332 3.280 10.669 1.00 77.31 81 TYR A N 1
ATOM 616 C CA . TYR A 1 81 ? 5.678 2.490 11.713 1.00 77.31 81 TYR A CA 1
ATOM 617 C C . TYR A 1 81 ? 4.154 2.591 11.624 1.00 77.31 81 TYR A C 1
ATOM 619 O O . TYR A 1 81 ? 3.473 1.593 11.862 1.00 77.31 81 TYR A O 1
ATOM 627 N N . SER A 1 82 ? 3.646 3.753 11.213 1.00 86.94 82 SER A N 1
ATOM 628 C CA . SER A 1 82 ? 2.226 4.000 10.990 1.00 86.94 82 SER A CA 1
ATOM 629 C C . SER A 1 82 ? 1.918 3.981 9.493 1.00 86.94 82 SER A C 1
ATOM 631 O O . SER A 1 82 ? 2.670 4.557 8.699 1.00 86.94 82 SER A O 1
ATOM 633 N N . PHE A 1 83 ? 0.864 3.271 9.083 1.00 93.25 83 PHE A N 1
ATOM 634 C CA . PHE A 1 83 ? 0.590 3.030 7.669 1.00 93.25 83 PHE A CA 1
ATOM 635 C C . PHE A 1 83 ? -0.870 2.680 7.338 1.00 93.25 83 PHE A C 1
ATOM 637 O O . PHE A 1 83 ? -1.606 2.134 8.161 1.00 93.25 83 PHE A O 1
ATOM 644 N N . PHE A 1 84 ? -1.226 2.903 6.073 1.00 92.69 84 PHE A N 1
ATOM 645 C CA . PHE A 1 84 ? -2.294 2.244 5.320 1.00 92.69 84 PHE A CA 1
ATOM 646 C C . PHE A 1 84 ? -1.669 1.555 4.100 1.00 92.69 84 PHE A C 1
ATOM 648 O O . PHE A 1 84 ? -0.825 2.145 3.436 1.00 92.69 84 PHE A O 1
ATOM 655 N N . ASP A 1 85 ? -2.081 0.327 3.807 1.00 91.75 85 ASP A N 1
ATOM 656 C CA . ASP A 1 85 ? -1.747 -0.446 2.606 1.00 91.75 85 ASP A CA 1
ATOM 657 C C . ASP A 1 85 ? -3.052 -1.013 2.049 1.00 91.75 85 ASP A C 1
ATOM 659 O O . ASP A 1 85 ? -3.760 -1.774 2.719 1.00 91.75 85 ASP A O 1
ATOM 663 N N . ILE A 1 86 ? -3.393 -0.587 0.840 1.00 90.50 86 ILE A N 1
ATOM 664 C CA . ILE A 1 86 ? -4.610 -0.990 0.152 1.00 90.50 86 ILE A CA 1
ATOM 665 C C . ILE A 1 86 ? -4.209 -1.576 -1.190 1.00 90.50 86 ILE A C 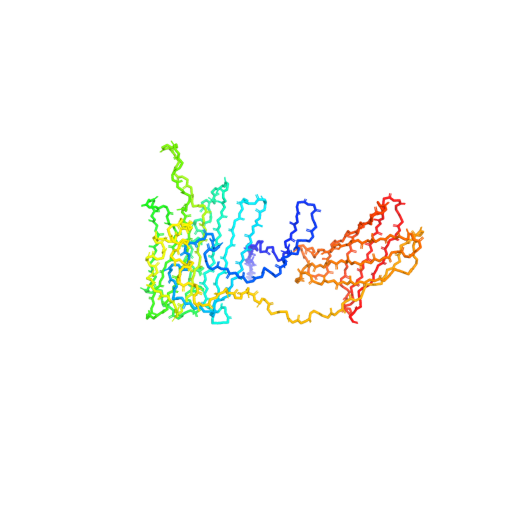1
ATOM 667 O O . ILE A 1 86 ? -3.409 -0.993 -1.923 1.00 90.50 86 ILE A O 1
ATOM 671 N N . GLN A 1 87 ? -4.782 -2.727 -1.526 1.00 88.31 87 GLN A N 1
ATOM 672 C CA . GLN A 1 87 ? -4.647 -3.350 -2.838 1.00 88.31 87 GLN A CA 1
ATOM 673 C C . GLN A 1 87 ? -6.037 -3.673 -3.361 1.00 88.31 87 GLN A C 1
ATOM 675 O O . GLN A 1 87 ? -6.856 -4.232 -2.635 1.00 88.31 87 GLN A O 1
ATOM 680 N N . LEU A 1 88 ? -6.283 -3.345 -4.623 1.00 84.06 88 LEU A N 1
ATOM 681 C CA . LEU A 1 88 ? -7.528 -3.588 -5.336 1.00 84.06 88 LEU A CA 1
ATOM 682 C C . LEU A 1 88 ? -7.214 -4.300 -6.647 1.00 84.06 88 LEU A C 1
ATOM 684 O O . LEU A 1 88 ? -6.363 -3.854 -7.414 1.00 84.06 88 LEU A O 1
ATOM 688 N N . ASN A 1 89 ? -7.946 -5.366 -6.943 1.00 81.12 89 ASN A N 1
ATOM 689 C CA . ASN A 1 89 ? -8.0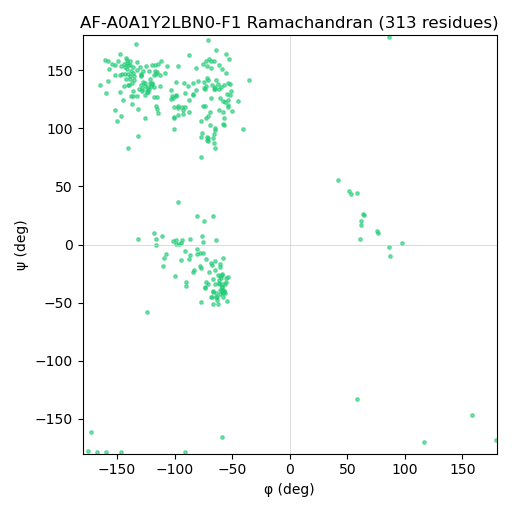28 -5.926 -8.284 1.00 81.12 89 ASN A CA 1
ATOM 690 C C . ASN A 1 89 ? -9.246 -5.313 -8.982 1.00 81.12 89 ASN A C 1
ATOM 692 O O . ASN A 1 89 ? -10.364 -5.479 -8.503 1.00 81.12 89 ASN A O 1
ATOM 696 N N . THR A 1 90 ? -9.065 -4.593 -10.087 1.00 73.50 90 THR A N 1
ATOM 697 C CA . THR A 1 90 ? -10.137 -3.832 -10.758 1.00 73.50 90 THR A CA 1
ATOM 698 C C . THR A 1 90 ? -10.976 -4.692 -11.704 1.00 73.50 90 THR A C 1
ATOM 700 O O . THR A 1 90 ? -12.174 -4.443 -11.837 1.00 73.50 90 THR A O 1
ATOM 703 N N . ASP A 1 91 ? -10.429 -5.802 -12.203 1.00 71.12 91 ASP A N 1
ATOM 704 C CA . ASP A 1 91 ? -11.086 -6.654 -13.210 1.00 71.12 91 ASP A CA 1
ATOM 705 C C . ASP A 1 91 ? -11.545 -8.018 -12.667 1.00 71.12 91 ASP A C 1
ATOM 707 O O . ASP A 1 91 ? -12.406 -8.662 -13.261 1.00 71.12 91 ASP A O 1
ATOM 711 N N . ALA A 1 92 ? -11.011 -8.466 -11.528 1.00 73.81 92 ALA A N 1
ATOM 712 C CA . ALA A 1 92 ? -11.359 -9.757 -10.932 1.00 73.81 92 ALA A CA 1
ATOM 713 C C . ALA A 1 92 ? -11.637 -9.658 -9.425 1.00 73.81 92 ALA A C 1
ATOM 715 O O . ALA A 1 92 ? -11.435 -8.614 -8.800 1.00 73.81 92 ALA A O 1
ATOM 716 N N . TRP A 1 93 ? -12.116 -10.761 -8.849 1.00 82.19 93 TRP A N 1
ATOM 717 C CA . TRP A 1 93 ? -12.206 -10.950 -7.401 1.00 82.19 93 TRP A CA 1
ATOM 718 C C . TRP A 1 93 ? -11.003 -11.741 -6.896 1.00 82.19 93 TRP A C 1
ATOM 720 O O . TRP A 1 93 ? -10.419 -12.553 -7.622 1.00 82.19 93 TRP A O 1
ATOM 730 N N . TYR A 1 94 ? -10.651 -11.550 -5.631 1.00 81.81 94 TYR A N 1
ATOM 731 C CA . TYR A 1 94 ? -9.722 -12.447 -4.966 1.00 81.81 94 TYR A CA 1
ATOM 732 C C . TYR A 1 94 ? -10.349 -13.827 -4.750 1.00 81.81 94 TYR A C 1
ATOM 734 O O . TYR A 1 94 ? -11.557 -13.977 -4.592 1.00 81.81 94 TYR A O 1
ATOM 742 N N . ALA A 1 95 ? -9.502 -14.854 -4.703 1.00 79.69 95 ALA A N 1
ATOM 743 C CA . ALA A 1 95 ? -9.925 -16.199 -4.340 1.00 79.69 95 ALA A CA 1
ATOM 744 C C . ALA A 1 95 ? -10.329 -16.282 -2.856 1.00 79.69 95 ALA A C 1
ATOM 746 O O . ALA A 1 95 ? -9.835 -15.523 -2.020 1.00 79.69 95 ALA A O 1
ATOM 747 N N . GLN A 1 96 ? -11.147 -17.280 -2.502 1.00 84.06 96 GLN A N 1
ATOM 748 C CA . GLN A 1 96 ? -11.536 -17.558 -1.108 1.00 84.06 96 GLN A CA 1
ATOM 749 C C . GLN A 1 96 ? -10.328 -17.763 -0.182 1.00 84.06 96 GLN A C 1
ATOM 751 O O . GLN A 1 96 ? -10.387 -17.439 1.001 1.00 84.06 96 GLN A O 1
ATOM 756 N N . SER A 1 97 ? -9.207 -18.256 -0.715 1.00 84.69 97 SER A N 1
ATOM 757 C CA . SER A 1 97 ? -7.953 -18.392 0.030 1.00 84.69 97 SER A CA 1
ATOM 758 C C . SER A 1 97 ? -7.399 -17.050 0.521 1.00 84.69 97 SER A C 1
ATOM 760 O O . SER A 1 97 ? -6.784 -17.003 1.585 1.00 84.69 97 SER A O 1
ATOM 762 N N . THR A 1 98 ? -7.638 -15.947 -0.195 1.00 86.56 98 THR A N 1
ATOM 763 C CA . THR A 1 98 ? -7.265 -14.602 0.261 1.00 86.56 98 THR A CA 1
ATOM 764 C C . THR A 1 98 ? -8.098 -14.184 1.465 1.00 86.56 98 THR A C 1
ATOM 766 O O . THR A 1 98 ? -7.532 -13.699 2.442 1.00 86.56 98 THR A O 1
ATOM 769 N N . GLU A 1 99 ? -9.412 -14.409 1.424 1.00 87.69 99 GLU A N 1
ATOM 770 C CA . GLU A 1 99 ? -10.318 -14.117 2.542 1.00 87.69 99 GLU A CA 1
ATOM 771 C C . GLU A 1 99 ? -9.972 -14.971 3.771 1.00 87.69 99 GLU A C 1
ATOM 773 O O . GLU A 1 99 ? -9.815 -14.442 4.870 1.00 87.69 99 GLU A O 1
ATOM 778 N N . ALA A 1 100 ? -9.739 -16.274 3.577 1.00 87.94 100 ALA A N 1
ATOM 779 C CA . ALA A 1 100 ? -9.290 -17.174 4.640 1.00 87.94 100 ALA A CA 1
ATOM 780 C C . ALA A 1 100 ? -7.958 -16.714 5.255 1.00 87.94 100 ALA A C 1
ATOM 782 O O . ALA A 1 100 ? -7.780 -16.738 6.470 1.00 87.94 100 ALA A O 1
ATOM 783 N N . ARG A 1 101 ? -7.028 -16.216 4.430 1.00 89.06 101 ARG A N 1
ATOM 784 C CA . ARG A 1 101 ? -5.757 -15.649 4.899 1.00 89.06 101 ARG A CA 1
ATOM 785 C C . ARG A 1 101 ? -5.946 -14.361 5.702 1.00 89.06 101 ARG A C 1
ATOM 787 O O . ARG A 1 101 ? -5.102 -14.069 6.551 1.00 89.06 101 ARG A O 1
ATOM 794 N N . MET A 1 102 ? -6.987 -13.571 5.433 1.00 94.12 102 MET A N 1
ATOM 795 C CA . MET A 1 102 ? -7.311 -12.394 6.248 1.00 94.12 102 MET A CA 1
ATOM 796 C C . MET A 1 102 ? -7.893 -12.791 7.603 1.00 94.12 102 MET A C 1
ATOM 798 O O . MET A 1 102 ? -7.580 -12.130 8.585 1.00 94.12 102 MET A O 1
ATOM 802 N N . LEU A 1 103 ? -8.630 -13.903 7.670 1.00 93.88 103 LEU A N 1
ATOM 803 C CA . LEU A 1 103 ? -9.141 -14.490 8.914 1.00 93.88 103 LEU A CA 1
ATOM 804 C C . LEU A 1 103 ? -8.082 -15.271 9.718 1.00 93.88 103 LEU A C 1
ATOM 806 O O . LEU A 1 103 ? -8.342 -15.641 10.859 1.00 93.88 103 LEU A O 1
ATOM 810 N N . ASP A 1 104 ? -6.873 -15.482 9.187 1.00 93.38 104 ASP A N 1
ATOM 811 C CA . ASP A 1 104 ? -5.774 -16.111 9.929 1.00 93.38 104 ASP A CA 1
ATOM 812 C C . ASP A 1 104 ? -5.334 -15.241 11.122 1.00 93.38 104 ASP A C 1
ATOM 814 O O . ASP A 1 104 ? -4.527 -14.308 10.994 1.00 93.38 104 ASP A O 1
ATOM 818 N N . LYS A 1 105 ? -5.840 -15.600 12.308 1.00 94.69 105 LYS A N 1
ATOM 819 C CA . LYS A 1 105 ? -5.552 -14.926 13.577 1.00 94.69 105 LYS A CA 1
ATOM 820 C C . LYS A 1 105 ? -4.052 -14.878 13.883 1.00 94.69 105 LYS A C 1
ATOM 822 O O . LYS A 1 105 ? -3.575 -13.879 14.414 1.00 94.69 105 LYS A O 1
ATOM 827 N N . SER A 1 106 ? -3.275 -15.897 13.506 1.00 92.94 106 SER A N 1
ATOM 828 C CA . SER A 1 106 ? -1.828 -15.935 13.780 1.00 92.94 106 SER A CA 1
ATOM 829 C C . SER A 1 106 ? -1.063 -14.834 13.038 1.00 92.94 106 SER A C 1
ATOM 831 O O . SER A 1 106 ? -0.095 -14.273 13.557 1.00 92.94 106 SER A O 1
ATOM 833 N N . GLN A 1 107 ? -1.515 -14.483 11.832 1.00 90.06 107 GLN A N 1
ATOM 834 C CA . GLN A 1 107 ? -0.949 -13.380 11.057 1.00 90.06 107 GLN A CA 1
ATOM 835 C C . GLN A 1 107 ? -1.356 -12.035 11.648 1.00 90.06 107 GLN A C 1
ATOM 837 O O . GLN A 1 107 ? -0.537 -11.117 11.699 1.00 90.06 107 GLN A O 1
ATOM 842 N N . PHE A 1 108 ? -2.591 -11.929 12.138 1.00 95.12 108 PHE A N 1
ATOM 843 C CA . PHE A 1 108 ? -3.059 -10.716 12.792 1.00 95.12 108 PHE A CA 1
ATOM 844 C C . PHE A 1 108 ? -2.336 -10.450 14.121 1.00 95.12 108 PHE A C 1
ATOM 846 O O . PHE A 1 108 ? -1.908 -9.322 14.347 1.00 95.12 108 PHE A O 1
ATOM 853 N N . ILE A 1 109 ? -2.067 -11.483 14.932 1.00 94.56 109 ILE A N 1
ATOM 854 C CA . ILE A 1 109 ? -1.257 -11.376 16.162 1.00 94.56 109 ILE A CA 1
ATOM 855 C C . ILE A 1 109 ? 0.112 -10.747 15.866 1.00 94.56 109 ILE A C 1
ATOM 857 O O . ILE A 1 109 ? 0.523 -9.801 16.534 1.00 94.56 109 ILE A O 1
ATOM 861 N N . LYS A 1 110 ? 0.819 -11.227 14.831 1.00 91.62 110 LYS A N 1
ATOM 862 C CA . LYS A 1 110 ? 2.135 -10.680 14.442 1.00 91.62 110 LYS A CA 1
ATOM 863 C C . LYS A 1 110 ? 2.072 -9.194 14.104 1.00 91.62 110 LYS A C 1
ATOM 865 O O . LYS A 1 110 ? 3.040 -8.473 14.339 1.00 91.62 110 LYS A O 1
ATOM 870 N N . LEU A 1 111 ? 0.962 -8.755 13.520 1.00 89.62 111 LEU A N 1
ATOM 871 C CA . LEU A 1 111 ? 0.756 -7.369 13.141 1.00 89.62 111 LEU A CA 1
ATOM 872 C C . LEU A 1 111 ? 0.403 -6.508 14.362 1.00 89.62 111 LEU A C 1
ATOM 874 O O . LEU A 1 111 ? 1.066 -5.503 14.602 1.00 89.62 111 LEU A O 1
ATOM 878 N N . ALA A 1 112 ? -0.566 -6.943 15.167 1.00 93.12 112 ALA A N 1
ATOM 879 C CA . ALA A 1 112 ? -1.023 -6.263 16.377 1.00 93.12 112 ALA A CA 1
ATOM 880 C C . ALA A 1 112 ? 0.077 -6.123 17.447 1.00 93.12 112 ALA A C 1
ATOM 882 O O . ALA A 1 112 ? 0.148 -5.099 18.129 1.00 93.12 112 ALA A O 1
ATOM 883 N N . ASN A 1 113 ? 0.993 -7.095 17.540 1.00 91.44 113 ASN A N 1
ATOM 884 C CA . ASN A 1 113 ? 2.133 -7.045 18.461 1.00 91.44 113 ASN A CA 1
ATOM 885 C C . ASN A 1 113 ? 3.051 -5.841 18.215 1.00 91.44 113 ASN A C 1
ATOM 887 O O . ASN A 1 113 ? 3.648 -5.337 19.163 1.00 91.44 113 ASN A O 1
ATOM 891 N N . LYS A 1 114 ? 3.142 -5.342 16.974 1.00 90.31 114 LYS A N 1
ATOM 892 C CA . LYS A 1 114 ? 3.926 -4.133 16.659 1.00 90.31 114 LYS A CA 1
ATOM 893 C C . LYS A 1 114 ? 3.358 -2.872 17.317 1.00 90.31 114 LYS A C 1
ATOM 895 O O . LYS A 1 114 ? 4.097 -1.918 17.514 1.00 90.31 114 LYS A O 1
ATOM 900 N N . PHE A 1 115 ? 2.076 -2.899 17.673 1.00 91.75 115 PHE A N 1
ATOM 901 C CA . PHE A 1 115 ? 1.336 -1.795 18.283 1.00 91.75 115 PHE A CA 1
ATOM 902 C C . PHE A 1 115 ? 0.971 -2.078 19.752 1.00 91.75 115 PHE A C 1
ATOM 904 O O . PHE A 1 115 ? 0.218 -1.327 20.363 1.00 91.75 115 PHE A O 1
ATOM 911 N N . GLY A 1 116 ? 1.472 -3.175 20.340 1.00 92.56 116 GLY A N 1
ATOM 912 C CA . GLY A 1 116 ? 1.219 -3.520 21.746 1.00 92.56 116 GLY A CA 1
ATOM 913 C C . GLY A 1 116 ? -0.252 -3.818 22.082 1.00 92.56 116 GLY A C 1
ATOM 914 O O . GLY A 1 116 ? -0.668 -3.647 23.239 1.00 92.56 116 GLY A O 1
ATOM 915 N N . ILE A 1 117 ? -1.043 -4.242 21.089 1.00 95.75 117 ILE A N 1
ATOM 916 C CA . ILE A 1 117 ? -2.473 -4.537 21.239 1.00 95.75 117 ILE A CA 1
ATOM 917 C C . ILE A 1 117 ? -2.647 -6.024 21.608 1.00 95.75 117 ILE A C 1
ATOM 919 O O . ILE A 1 117 ? -2.247 -6.888 20.827 1.00 95.75 117 ILE A O 1
ATOM 923 N N . PRO A 1 118 ? -3.222 -6.347 22.783 1.00 96.00 118 PRO A N 1
ATOM 924 C CA . PRO A 1 118 ? -3.418 -7.721 23.229 1.00 96.00 118 PRO A CA 1
ATOM 925 C C . PRO A 1 118 ? -4.575 -8.390 22.482 1.00 96.00 118 PRO A C 1
ATOM 927 O O . PRO A 1 118 ? -5.523 -7.731 22.055 1.00 96.00 118 PRO A O 1
ATOM 930 N N . GLU A 1 119 ? -4.541 -9.721 22.409 1.00 96.81 119 GLU A N 1
ATOM 931 C CA . GLU A 1 119 ? -5.566 -10.519 21.721 1.00 96.81 119 GLU A CA 1
ATOM 932 C C . GLU A 1 119 ? -6.986 -10.323 22.263 1.00 96.81 119 GLU A C 1
ATOM 934 O O . GLU A 1 119 ? -7.949 -10.508 21.525 1.00 96.81 119 GLU A O 1
ATOM 939 N N . SER A 1 120 ? -7.132 -9.928 23.532 1.00 96.94 120 SER A N 1
ATOM 940 C CA . SER A 1 120 ? -8.429 -9.621 24.150 1.00 96.94 120 SER A CA 1
ATOM 941 C C . SER A 1 120 ? -9.177 -8.478 23.463 1.00 96.94 120 SER A C 1
ATOM 943 O O . SER A 1 120 ? -10.380 -8.344 23.650 1.00 96.94 120 SER A O 1
ATOM 945 N N . ASN A 1 121 ? -8.468 -7.648 22.696 1.00 97.19 121 ASN A N 1
ATOM 946 C CA . ASN A 1 121 ? -9.021 -6.485 22.009 1.00 97.19 121 ASN A CA 1
ATOM 947 C C . ASN A 1 121 ? -9.326 -6.769 20.532 1.00 97.19 121 ASN A C 1
ATOM 949 O O . ASN A 1 121 ? -9.673 -5.851 19.789 1.00 97.19 121 ASN A O 1
ATOM 953 N N . PHE A 1 122 ? -9.137 -8.008 20.076 1.00 98.00 122 PHE A N 1
ATOM 954 C CA . PHE A 1 122 ? -9.327 -8.355 18.676 1.00 98.00 122 PHE A CA 1
ATOM 955 C C . PHE A 1 122 ? -10.804 -8.581 18.393 1.00 98.00 122 PHE A C 1
ATOM 957 O O . PHE A 1 122 ? -11.475 -9.329 19.100 1.00 98.00 122 PHE A O 1
ATOM 964 N N . THR A 1 123 ? -11.279 -7.981 17.311 1.00 98.00 123 THR A N 1
ATOM 965 C CA . THR A 1 123 ? -12.628 -8.177 16.793 1.00 98.00 123 THR A CA 1
ATOM 966 C C . THR A 1 123 ? -12.526 -8.809 15.414 1.00 98.00 123 THR A C 1
ATOM 968 O O . THR A 1 123 ? -11.925 -8.241 14.499 1.00 98.00 123 THR A O 1
ATOM 971 N N . GLU A 1 124 ? -13.093 -10.005 15.279 1.00 97.62 124 GLU A N 1
ATOM 972 C CA . GLU A 1 124 ? -13.269 -10.652 13.982 1.00 97.62 124 GLU A CA 1
ATOM 973 C C . GLU A 1 124 ? -14.385 -9.941 13.214 1.00 97.62 124 GLU A C 1
ATOM 975 O O . GLU A 1 124 ? -15.442 -9.633 13.768 1.00 97.62 124 GLU A O 1
ATOM 980 N N . ILE A 1 125 ? -14.160 -9.696 11.928 1.00 95.81 125 ILE A N 1
ATOM 981 C CA . ILE A 1 125 ? -15.182 -9.223 11.003 1.00 95.81 125 ILE A CA 1
ATOM 982 C C . ILE A 1 125 ? -15.402 -10.339 9.990 1.00 95.81 125 ILE A C 1
ATOM 984 O O . ILE A 1 125 ? -14.515 -10.612 9.186 1.00 95.81 125 ILE A O 1
ATOM 988 N N . ASP A 1 126 ? -16.582 -10.950 9.998 1.00 93.81 126 ASP A N 1
ATOM 989 C CA . ASP A 1 126 ? -17.049 -11.824 8.921 1.00 93.81 126 ASP A CA 1
ATOM 990 C C . ASP A 1 126 ? -18.474 -11.413 8.539 1.00 93.81 126 ASP A C 1
ATOM 992 O O . ASP A 1 126 ? -19.463 -11.795 9.167 1.00 93.81 126 ASP A O 1
ATOM 996 N N . GLN A 1 127 ? -18.566 -10.540 7.541 1.00 88.75 127 GLN A N 1
ATOM 997 C CA . GLN A 1 127 ? -19.805 -9.933 7.079 1.00 88.75 127 GLN A CA 1
ATOM 998 C C . GLN A 1 127 ? -20.034 -10.245 5.603 1.00 88.75 127 GLN A C 1
ATOM 1000 O O . GLN A 1 127 ? -19.117 -10.205 4.781 1.00 88.75 127 GLN A O 1
ATOM 1005 N N . VAL A 1 128 ? -21.289 -10.538 5.256 1.00 83.06 128 VAL A N 1
ATOM 1006 C CA . VAL A 1 128 ? -21.687 -10.883 3.882 1.00 83.06 128 VAL A CA 1
ATOM 1007 C C . VAL A 1 128 ? -22.084 -9.645 3.070 1.00 83.06 128 VAL A C 1
ATOM 1009 O O . VAL A 1 128 ? -21.848 -9.622 1.865 1.00 83.06 128 VAL A O 1
ATOM 1012 N N . SER A 1 129 ? -22.659 -8.616 3.705 1.00 79.38 129 SER A N 1
ATOM 1013 C CA . SER A 1 129 ? -23.121 -7.390 3.040 1.00 79.38 129 SER A CA 1
ATOM 1014 C C . SER A 1 129 ? -22.954 -6.156 3.946 1.00 79.38 129 SER A C 1
ATOM 1016 O O . SER A 1 129 ? -23.702 -6.044 4.918 1.00 79.38 129 SER A O 1
ATOM 1018 N N . PRO A 1 130 ? -22.037 -5.219 3.632 1.00 78.12 130 PRO A N 1
ATOM 1019 C CA . PRO A 1 130 ? -20.983 -5.346 2.617 1.00 78.12 130 PRO A CA 1
ATOM 1020 C C . PRO A 1 130 ? -20.058 -6.539 2.918 1.00 78.12 130 PRO A C 1
ATOM 1022 O O . PRO A 1 130 ? -19.896 -6.932 4.073 1.00 78.12 130 PRO A O 1
ATOM 1025 N N . ARG A 1 131 ? -19.471 -7.154 1.879 1.00 88.94 131 ARG A N 1
ATOM 1026 C CA . ARG A 1 131 ? -18.595 -8.323 2.060 1.00 88.94 131 ARG A CA 1
ATOM 1027 C C . ARG A 1 131 ? -17.262 -7.891 2.668 1.00 88.94 131 ARG A C 1
ATOM 1029 O O . ARG A 1 131 ? -16.458 -7.265 1.975 1.00 88.94 131 ARG A O 1
ATOM 1036 N N . ILE A 1 132 ? -17.031 -8.233 3.935 1.00 93.62 132 ILE A N 1
ATOM 1037 C CA . ILE A 1 132 ? -15.816 -7.894 4.690 1.00 93.62 132 ILE A CA 1
ATOM 1038 C C . ILE A 1 132 ? -15.386 -9.110 5.514 1.00 93.62 132 ILE A C 1
ATOM 1040 O O . ILE A 1 132 ? -16.196 -9.660 6.257 1.00 93.62 132 ILE A O 1
ATOM 1044 N N . LYS A 1 133 ? -14.120 -9.523 5.400 1.00 96.25 133 LYS A N 1
ATOM 1045 C CA . LYS A 1 133 ? -13.550 -10.660 6.141 1.00 96.25 133 LYS A CA 1
ATOM 1046 C C . LYS A 1 133 ? -12.158 -10.348 6.681 1.00 96.25 133 LYS A C 1
ATOM 1048 O O . LYS A 1 133 ? -11.250 -10.082 5.894 1.00 96.25 133 LYS A O 1
ATOM 1053 N N . GLY A 1 134 ? -11.956 -10.420 7.992 1.00 97.75 134 GLY A N 1
ATOM 1054 C CA . GLY A 1 134 ? -10.649 -10.233 8.622 1.00 97.75 134 GLY A CA 1
ATOM 1055 C C . GLY A 1 134 ? -10.736 -9.843 10.090 1.00 97.75 134 GLY A C 1
ATOM 1056 O O . GLY A 1 134 ? -11.645 -10.266 10.795 1.00 97.75 134 GLY A O 1
ATOM 1057 N N . TRP A 1 135 ? -9.784 -9.034 10.546 1.00 98.50 135 TRP A N 1
ATOM 1058 C CA . TRP A 1 135 ? -9.664 -8.630 11.943 1.00 98.50 135 TRP A CA 1
ATOM 1059 C C . TRP A 1 135 ? -9.373 -7.138 12.073 1.00 98.50 135 TRP A C 1
ATOM 1061 O O . TRP A 1 135 ? -8.660 -6.550 11.253 1.00 98.50 135 TRP A O 1
ATOM 1071 N N . ILE A 1 136 ? -9.883 -6.549 13.148 1.00 98.44 136 ILE A N 1
ATOM 1072 C CA . ILE A 1 136 ? -9.524 -5.212 13.624 1.00 98.44 136 ILE A CA 1
ATOM 1073 C C . ILE A 1 136 ? -9.254 -5.260 15.127 1.00 98.44 136 ILE A C 1
ATOM 1075 O O . ILE A 1 136 ? -9.720 -6.164 15.821 1.00 98.44 136 ILE A O 1
ATOM 1079 N N . ALA A 1 137 ? -8.482 -4.308 15.637 1.00 98.00 137 ALA A N 1
ATOM 1080 C CA . ALA A 1 137 ? -8.274 -4.149 17.068 1.00 98.00 137 ALA A CA 1
ATOM 1081 C C . ALA A 1 137 ? -7.845 -2.721 17.402 1.00 98.00 137 ALA A C 1
ATOM 1083 O O . ALA A 1 137 ? -7.155 -2.073 16.613 1.00 98.00 137 ALA A O 1
ATOM 1084 N N . SER A 1 138 ? -8.182 -2.280 18.612 1.00 97.00 138 SER A N 1
ATOM 1085 C CA . SER A 1 138 ? -7.754 -0.987 19.146 1.00 97.00 138 SER A CA 1
ATOM 1086 C C . SER A 1 138 ? -7.398 -1.086 20.632 1.00 97.00 138 SER A C 1
ATOM 1088 O O . SER A 1 138 ? -7.988 -1.870 21.383 1.00 97.00 138 SER A O 1
ATOM 1090 N N . LYS A 1 139 ? -6.421 -0.289 21.073 1.00 96.19 139 LYS A N 1
ATOM 1091 C CA . LYS A 1 139 ? -6.050 -0.098 22.485 1.00 96.19 139 LYS A CA 1
ATOM 1092 C C . LYS A 1 139 ? -5.456 1.296 22.676 1.00 96.19 139 LYS A C 1
ATOM 1094 O O . LYS A 1 139 ? -4.367 1.569 22.179 1.00 96.19 139 LYS A O 1
ATOM 1099 N N . GLY A 1 140 ? -6.136 2.135 23.458 1.00 93.38 140 GLY A N 1
ATOM 1100 C CA . GLY A 1 140 ? -5.780 3.552 23.554 1.00 93.38 140 GLY A CA 1
ATOM 1101 C C . GLY A 1 140 ? -5.845 4.193 22.169 1.00 93.38 140 GLY A C 1
ATOM 1102 O O . GLY A 1 140 ? -6.777 3.914 21.418 1.00 93.38 140 GLY A O 1
ATOM 1103 N N . ASP A 1 141 ? -4.816 4.955 21.814 1.00 92.56 141 ASP A N 1
ATOM 1104 C CA . ASP A 1 141 ? -4.727 5.628 20.512 1.00 92.56 141 ASP A CA 1
ATOM 1105 C C . ASP A 1 141 ? -4.255 4.695 19.381 1.00 92.56 141 ASP A C 1
ATOM 1107 O O . ASP A 1 141 ? -4.292 5.054 18.204 1.00 92.56 141 ASP A O 1
ATOM 1111 N N . CYS A 1 142 ? -3.833 3.470 19.715 1.00 95.81 142 CYS A N 1
ATOM 1112 C CA . CYS A 1 142 ? -3.380 2.490 18.738 1.00 95.81 142 CYS A CA 1
ATOM 1113 C C . CYS A 1 142 ? -4.546 1.720 18.120 1.00 95.81 142 CYS A C 1
ATOM 1115 O O . CYS A 1 142 ? -5.363 1.135 18.833 1.00 95.81 142 CYS A O 1
ATOM 1117 N N . SER A 1 143 ? -4.578 1.654 16.791 1.00 97.56 143 SER A N 1
ATOM 1118 C CA . SER A 1 143 ? -5.549 0.890 16.009 1.00 97.56 143 SER A CA 1
ATOM 1119 C C . SER A 1 143 ? -4.861 0.122 14.886 1.00 97.56 143 SER A C 1
ATOM 1121 O O . SER A 1 143 ? -3.928 0.617 14.254 1.00 97.56 143 SER A O 1
ATOM 1123 N N . ILE A 1 144 ? -5.337 -1.094 14.630 1.00 97.75 144 ILE A N 1
ATOM 1124 C CA . ILE A 1 144 ? -4.831 -1.991 13.593 1.00 97.75 144 ILE A CA 1
ATOM 1125 C C . ILE A 1 144 ? -6.000 -2.676 12.885 1.00 97.75 144 ILE A C 1
ATOM 1127 O O . ILE A 1 144 ? -6.977 -3.078 13.518 1.00 97.75 144 ILE A O 1
ATOM 1131 N N . GLY A 1 145 ? -5.883 -2.863 11.575 1.00 97.44 145 GLY A N 1
ATOM 1132 C CA . GLY A 1 145 ? -6.834 -3.635 10.787 1.00 97.44 145 GLY A CA 1
ATOM 1133 C C . GLY A 1 145 ? -6.150 -4.440 9.696 1.00 97.44 145 GLY A C 1
ATOM 1134 O O . GLY A 1 145 ? -5.135 -4.025 9.138 1.00 97.44 145 GLY A O 1
ATOM 1135 N N . ARG A 1 146 ? -6.708 -5.613 9.402 1.00 97.69 146 ARG A N 1
ATOM 1136 C CA . ARG A 1 146 ? -6.315 -6.469 8.282 1.00 97.69 146 ARG A CA 1
ATOM 1137 C C . ARG A 1 146 ? -7.526 -7.253 7.798 1.00 97.69 146 ARG A C 1
ATOM 1139 O O . ARG A 1 146 ? -7.953 -8.197 8.461 1.00 97.69 146 ARG A O 1
ATOM 1146 N N . PHE A 1 147 ? -8.071 -6.877 6.650 1.00 97.56 147 PHE A N 1
ATOM 1147 C CA . PHE A 1 147 ? -9.288 -7.486 6.123 1.00 97.56 147 PHE A CA 1
ATOM 1148 C C . PHE A 1 147 ? -9.350 -7.431 4.600 1.00 97.56 147 PHE A C 1
ATOM 1150 O O . PHE A 1 147 ? -8.751 -6.577 3.952 1.00 97.56 147 PHE A O 1
ATOM 1157 N N . ALA A 1 148 ? -10.095 -8.367 4.028 1.00 95.38 148 ALA A N 1
ATOM 1158 C CA . ALA A 1 148 ? -10.525 -8.343 2.646 1.00 95.38 148 ALA A CA 1
ATOM 1159 C C . ALA A 1 148 ? -11.892 -7.663 2.587 1.00 95.38 148 ALA A C 1
ATOM 1161 O O . ALA A 1 148 ? -12.741 -7.909 3.448 1.00 95.38 148 ALA A O 1
ATOM 1162 N N . LYS A 1 149 ? -12.110 -6.814 1.586 1.00 93.38 149 LYS A N 1
ATOM 1163 C CA . LYS A 1 149 ? -13.368 -6.092 1.392 1.00 93.38 149 LYS A CA 1
ATOM 1164 C C . LYS A 1 149 ? -13.783 -6.127 -0.071 1.00 93.38 149 LYS A C 1
ATOM 1166 O O . LYS A 1 149 ? -12.951 -6.269 -0.966 1.00 93.38 149 LYS A O 1
ATOM 1171 N N . ARG A 1 150 ? -15.084 -6.035 -0.318 1.00 89.56 150 ARG A N 1
ATOM 1172 C CA . ARG A 1 150 ? -15.618 -5.688 -1.633 1.00 89.56 150 ARG A CA 1
ATOM 1173 C C . ARG A 1 150 ? -15.834 -4.173 -1.699 1.00 89.56 150 ARG A C 1
ATOM 1175 O O . ARG A 1 150 ? -16.675 -3.661 -0.965 1.00 89.56 150 ARG A O 1
ATOM 1182 N N . MET A 1 151 ? -15.048 -3.496 -2.530 1.00 89.00 151 MET A N 1
ATOM 1183 C CA . MET A 1 151 ? -15.126 -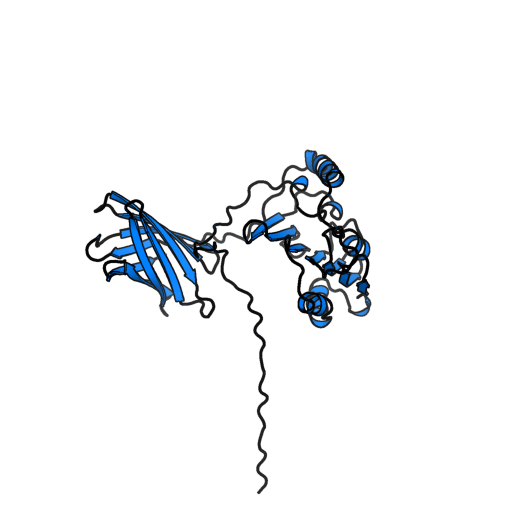2.055 -2.815 1.00 89.00 151 MET A CA 1
ATOM 1184 C C . MET A 1 151 ? -15.864 -1.771 -4.130 1.00 89.00 151 MET A C 1
ATOM 1186 O O . MET A 1 151 ? -16.490 -0.728 -4.296 1.00 89.00 151 MET A O 1
ATOM 1190 N N . LYS A 1 152 ? -15.859 -2.702 -5.093 1.00 75.19 152 LYS A N 1
ATOM 1191 C CA . LYS A 1 152 ? -16.694 -2.550 -6.289 1.00 75.19 152 LYS A CA 1
ATOM 1192 C C . LYS A 1 152 ? -18.162 -2.650 -5.902 1.00 75.19 152 LYS A C 1
ATOM 1194 O O . LYS A 1 152 ? -18.568 -3.566 -5.178 1.00 75.19 152 LYS A O 1
ATOM 1199 N N . GLY A 1 153 ? -18.966 -1.757 -6.477 1.00 64.31 153 GLY A N 1
ATOM 1200 C CA . GLY A 1 153 ? -20.419 -1.832 -6.395 1.00 64.31 153 GLY A CA 1
ATOM 1201 C C . GLY A 1 153 ? -20.956 -3.202 -6.826 1.00 64.31 153 GLY A C 1
ATOM 1202 O O . GLY A 1 153 ? -20.293 -3.981 -7.522 1.00 64.31 153 GLY A O 1
ATOM 1203 N N . LEU A 1 154 ? -22.177 -3.510 -6.393 1.00 54.56 154 LEU A N 1
ATOM 1204 C CA . LEU A 1 154 ? -22.916 -4.659 -6.909 1.00 54.56 154 LEU A CA 1
ATOM 1205 C C . LEU A 1 154 ? -23.052 -4.484 -8.428 1.00 54.56 154 LEU A C 1
ATOM 1207 O O . LEU A 1 154 ? -23.517 -3.441 -8.891 1.00 54.56 154 LEU A O 1
ATOM 1211 N N . SER A 1 155 ? -22.589 -5.463 -9.210 1.00 52.59 155 SER A N 1
ATOM 1212 C CA . SER A 1 155 ? -22.887 -5.467 -10.641 1.00 52.59 155 SER A CA 1
ATOM 1213 C C . SER A 1 155 ? -24.396 -5.677 -10.827 1.00 52.59 155 SER A C 1
ATOM 1215 O O . SER A 1 155 ? -25.067 -6.190 -9.934 1.00 52.59 155 SER A O 1
ATOM 1217 N N . ALA A 1 156 ? -24.952 -5.282 -11.976 1.00 43.44 156 ALA A N 1
ATOM 1218 C CA . ALA A 1 156 ? -26.392 -5.376 -12.261 1.00 43.44 156 ALA A CA 1
ATOM 1219 C C . ALA A 1 156 ? -26.944 -6.821 -12.319 1.00 43.44 156 ALA A C 1
ATOM 1221 O O . ALA A 1 156 ? -28.109 -7.023 -12.653 1.00 43.44 156 ALA A O 1
ATOM 1222 N N . TYR A 1 157 ? -26.116 -7.826 -12.031 1.00 46.47 157 TYR A N 1
ATOM 1223 C CA . TYR A 1 157 ? -26.514 -9.221 -11.969 1.00 46.47 157 TYR A CA 1
ATOM 1224 C C . TYR A 1 157 ? -26.799 -9.610 -10.511 1.00 46.47 157 TYR A C 1
ATOM 1226 O O . TYR A 1 157 ? -25.885 -9.720 -9.696 1.00 46.47 157 TYR A O 1
ATOM 1234 N N . ASP A 1 158 ? -28.071 -9.869 -10.192 1.00 46.16 158 ASP A N 1
ATOM 1235 C CA . ASP A 1 158 ? -28.571 -10.210 -8.843 1.00 46.16 158 ASP A CA 1
ATOM 1236 C C . ASP A 1 158 ? -27.929 -11.467 -8.209 1.00 46.16 158 ASP A C 1
ATOM 1238 O O . ASP A 1 158 ? -28.099 -11.741 -7.019 1.00 46.16 158 ASP A O 1
ATOM 1242 N N . ASN A 1 159 ? -27.177 -12.255 -8.982 1.00 49.94 159 ASN A N 1
ATOM 1243 C CA . ASN A 1 159 ? -26.448 -13.437 -8.519 1.00 49.94 159 ASN A CA 1
ATOM 1244 C C . ASN A 1 159 ? -24.955 -13.186 -8.243 1.00 49.94 159 ASN A C 1
ATOM 1246 O O . ASN A 1 159 ? -24.249 -14.111 -7.828 1.00 49.94 159 ASN A O 1
ATOM 1250 N N . ASP A 1 160 ? -24.466 -11.960 -8.423 1.00 56.38 160 ASP A N 1
ATOM 1251 C CA . ASP A 1 160 ? -23.088 -11.587 -8.132 1.00 56.38 160 ASP A CA 1
ATOM 1252 C C . ASP A 1 160 ? -22.862 -11.406 -6.618 1.00 56.38 160 ASP A C 1
ATOM 1254 O O . ASP A 1 160 ? -22.694 -10.305 -6.084 1.00 56.38 160 ASP A O 1
ATOM 1258 N N . ARG A 1 161 ? -22.787 -12.537 -5.906 1.00 59.34 161 ARG A N 1
ATOM 1259 C CA . ARG A 1 161 ? -22.303 -12.622 -4.514 1.00 59.34 161 ARG A CA 1
ATOM 1260 C C . ARG A 1 161 ? -20.775 -12.477 -4.407 1.00 59.34 161 ARG A C 1
ATOM 1262 O O . ARG A 1 161 ? -20.212 -12.947 -3.416 1.00 59.34 161 ARG A O 1
ATOM 1269 N N . GLY A 1 162 ? -20.131 -11.897 -5.428 1.00 69.62 162 GLY A N 1
ATOM 1270 C CA . GLY A 1 162 ? -18.693 -11.830 -5.670 1.00 69.62 162 GLY A CA 1
ATOM 1271 C C . GLY A 1 162 ? -17.827 -11.701 -4.422 1.00 69.62 162 GLY A C 1
ATOM 1272 O O . GLY A 1 162 ? -18.180 -11.028 -3.448 1.00 69.62 162 GLY A O 1
ATOM 1273 N N . LEU A 1 163 ? -16.687 -12.393 -4.462 1.00 84.00 163 LEU A N 1
ATOM 1274 C CA . LEU A 1 163 ? -15.681 -12.383 -3.403 1.00 84.00 163 LEU A CA 1
ATOM 1275 C C . LEU A 1 163 ? -15.073 -10.981 -3.248 1.00 84.00 163 LEU A C 1
ATOM 1277 O O . LEU A 1 163 ? -15.268 -10.106 -4.093 1.00 84.00 163 LEU A O 1
ATOM 1281 N N . SER A 1 164 ? -14.338 -10.757 -2.161 1.00 89.44 164 SER A N 1
ATOM 1282 C CA . SER A 1 164 ? -13.611 -9.502 -1.963 1.00 89.44 164 SER A CA 1
ATOM 1283 C C . SER A 1 164 ? -12.699 -9.191 -3.157 1.00 89.44 164 SER A C 1
ATOM 1285 O O . SER A 1 164 ? -12.031 -10.072 -3.692 1.00 89.44 164 SER A O 1
ATOM 1287 N N . ASP A 1 165 ? -12.644 -7.931 -3.567 1.00 88.38 165 ASP A N 1
ATOM 1288 C CA . ASP A 1 165 ? -11.794 -7.422 -4.654 1.00 88.38 165 ASP A CA 1
ATOM 1289 C C . ASP A 1 165 ? -10.625 -6.587 -4.125 1.00 88.38 165 ASP A C 1
ATOM 1291 O O . ASP A 1 165 ? -9.711 -6.253 -4.879 1.00 88.38 165 ASP A O 1
ATOM 1295 N N . SER A 1 166 ? -10.636 -6.296 -2.825 1.00 90.94 166 SER A N 1
ATOM 1296 C CA . SER A 1 166 ? -9.623 -5.516 -2.141 1.00 90.94 166 SER A CA 1
ATOM 1297 C C . SER A 1 166 ? -9.123 -6.223 -0.890 1.00 90.94 166 SER A C 1
ATOM 1299 O O . SER A 1 166 ? -9.832 -7.008 -0.249 1.00 90.94 166 SER A O 1
ATOM 1301 N N . VAL A 1 167 ? -7.885 -5.916 -0.530 1.00 94.12 167 VAL A N 1
ATOM 1302 C CA . VAL A 1 167 ? -7.323 -6.178 0.791 1.00 94.12 167 VAL A CA 1
ATOM 1303 C C . VAL A 1 167 ? -6.822 -4.867 1.370 1.00 94.12 167 VAL A C 1
ATOM 1305 O O . VAL A 1 167 ? -6.193 -4.068 0.678 1.00 94.12 167 VAL A O 1
ATOM 1308 N N . VAL A 1 168 ? -7.133 -4.656 2.641 1.00 96.12 168 VAL A N 1
ATOM 1309 C CA . VAL A 1 168 ? -6.784 -3.460 3.396 1.00 96.12 168 VAL A CA 1
ATOM 1310 C C . VAL A 1 168 ? -6.019 -3.895 4.630 1.00 96.12 168 VAL A C 1
ATOM 1312 O O . VAL A 1 168 ? -6.451 -4.780 5.376 1.00 96.12 168 VAL A O 1
ATOM 1315 N N . GLN A 1 169 ? -4.891 -3.243 4.861 1.00 96.25 169 GLN A N 1
ATOM 1316 C CA . GLN A 1 169 ? -4.1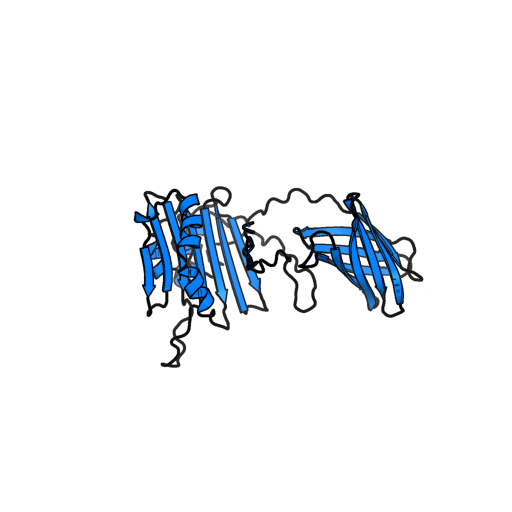44 -3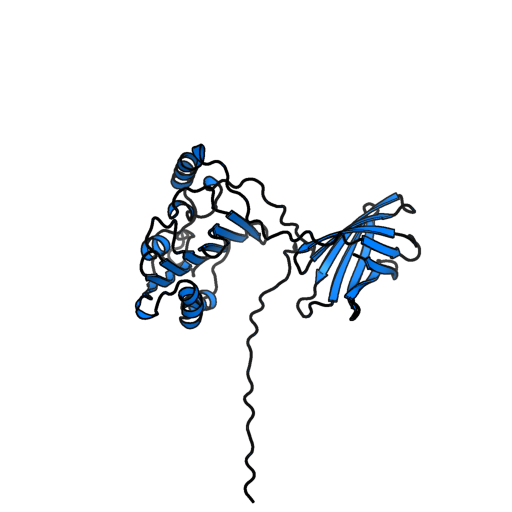.335 6.097 1.00 96.25 169 GLN A CA 1
ATOM 1317 C C . GLN A 1 169 ? -3.810 -1.927 6.573 1.00 96.25 169 GLN A C 1
ATOM 1319 O O . GLN A 1 169 ? -3.346 -1.101 5.799 1.00 96.25 169 GLN A O 1
ATOM 1324 N N . PHE A 1 170 ? -4.009 -1.647 7.851 1.00 97.19 170 PHE A N 1
ATOM 1325 C CA . PHE A 1 170 ? -3.572 -0.387 8.438 1.00 97.19 170 PHE A CA 1
ATOM 1326 C C . PHE A 1 170 ? -3.092 -0.612 9.860 1.00 97.19 170 PHE A C 1
ATOM 1328 O O . PHE A 1 170 ? -3.508 -1.570 10.516 1.00 97.19 170 PHE A O 1
ATOM 1335 N N . GLY A 1 171 ? -2.232 0.280 10.330 1.00 95.56 171 GLY A N 1
ATOM 1336 C CA . GLY A 1 171 ? -1.760 0.294 11.701 1.00 95.56 171 GLY A CA 1
ATOM 1337 C C . GLY A 1 171 ? -1.203 1.641 12.081 1.00 95.56 171 GLY A C 1
ATOM 1338 O O . GLY A 1 171 ? -0.389 2.180 11.345 1.00 95.56 171 GLY A O 1
ATOM 1339 N N . THR A 1 172 ? -1.637 2.187 13.208 1.00 95.19 172 THR A N 1
ATOM 1340 C CA . THR A 1 172 ? -1.152 3.478 13.701 1.00 95.19 172 THR A CA 1
ATOM 1341 C C . THR A 1 172 ? -1.437 3.643 15.189 1.00 95.19 172 THR A C 1
ATOM 1343 O O . THR A 1 172 ? -2.336 2.990 15.711 1.00 95.19 172 THR A O 1
ATOM 1346 N N . CYS A 1 173 ? -0.694 4.532 15.851 1.00 92.56 173 CYS A N 1
ATOM 1347 C CA . CYS A 1 173 ? -1.002 5.071 17.181 1.00 92.56 173 CYS A CA 1
ATOM 1348 C C . CYS A 1 173 ? -1.215 6.594 17.183 1.00 92.56 173 CYS A C 1
ATOM 1350 O O . CYS A 1 173 ? -1.252 7.212 18.242 1.00 92.56 173 CYS A O 1
ATOM 1352 N N . SER A 1 174 ? -1.295 7.207 16.004 1.00 91.31 174 SER A N 1
ATOM 1353 C CA . SER A 1 174 ? -1.365 8.655 15.801 1.00 91.31 174 SER A CA 1
ATOM 1354 C C . SER A 1 174 ? -2.212 8.987 14.568 1.00 91.31 174 SER A C 1
ATOM 1356 O O . SER A 1 174 ? -2.466 8.125 13.718 1.00 91.31 174 SER A O 1
ATOM 1358 N N . HIS A 1 175 ? -2.638 10.247 14.458 1.00 91.94 175 HIS A N 1
ATOM 1359 C CA . HIS A 1 175 ? -3.252 10.834 13.261 1.00 91.94 175 HIS A CA 1
ATOM 1360 C C . HIS A 1 175 ? -4.561 10.210 12.751 1.00 91.94 175 HIS A C 1
ATOM 1362 O O . HIS A 1 175 ? -5.072 10.613 11.707 1.00 91.94 175 HIS A O 1
ATOM 1368 N N . LEU A 1 176 ? -5.131 9.243 13.463 1.00 94.44 176 LEU A N 1
ATOM 1369 C CA . LEU A 1 176 ? -6.380 8.602 13.081 1.00 94.44 176 LEU A CA 1
ATOM 1370 C C . LEU A 1 176 ? -7.564 9.389 13.653 1.00 94.44 176 LEU A C 1
ATOM 1372 O O . LEU A 1 176 ? -7.664 9.552 14.865 1.00 94.44 176 LEU A O 1
ATOM 1376 N N . ILE A 1 177 ? -8.493 9.822 12.798 1.00 95.44 177 ILE A N 1
ATOM 1377 C CA . ILE A 1 177 ? -9.723 10.521 13.229 1.00 95.44 177 ILE A CA 1
ATOM 1378 C C . ILE A 1 177 ? -10.964 9.619 13.229 1.00 95.44 177 ILE A C 1
ATOM 1380 O O . ILE A 1 177 ? -12.073 10.080 13.497 1.00 95.44 177 ILE A O 1
ATOM 1384 N N . ALA A 1 178 ? -10.799 8.334 12.908 1.00 95.56 178 ALA A N 1
ATOM 1385 C CA . ALA A 1 178 ? -11.874 7.349 12.842 1.00 95.56 178 ALA A CA 1
ATOM 1386 C C . ALA A 1 178 ? -11.498 6.060 13.583 1.00 95.56 178 ALA A C 1
ATOM 1388 O O . ALA A 1 178 ? -10.334 5.675 13.627 1.00 95.56 178 ALA A O 1
ATOM 1389 N N . SER A 1 179 ? -12.490 5.360 14.139 1.00 96.69 179 SER A N 1
ATOM 1390 C CA . SER A 1 179 ? -12.251 4.066 14.787 1.00 96.69 179 SER A CA 1
ATOM 1391 C C . SER A 1 179 ? -11.896 2.977 13.768 1.00 96.69 179 SER A C 1
ATOM 1393 O O . SER A 1 179 ? -12.238 3.082 12.585 1.00 96.69 179 SER A O 1
ATOM 1395 N N . ALA A 1 180 ? -11.268 1.891 14.227 1.00 97.12 180 ALA A N 1
ATOM 1396 C CA . ALA A 1 180 ? -10.929 0.755 13.373 1.00 97.12 180 ALA A CA 1
ATOM 1397 C C . ALA A 1 180 ? -12.170 0.130 12.706 1.00 97.12 180 ALA A C 1
ATOM 1399 O O . ALA A 1 180 ? -12.130 -0.239 11.530 1.00 97.12 180 ALA A O 1
ATOM 1400 N N . GLU A 1 181 ? -13.295 0.085 13.423 1.00 96.56 181 GLU A N 1
ATOM 1401 C CA . GLU A 1 181 ? -14.598 -0.352 12.912 1.00 96.56 181 GLU A CA 1
ATOM 1402 C C . GLU A 1 181 ? -15.081 0.584 11.806 1.00 96.56 181 GLU A C 1
ATOM 1404 O O . GLU A 1 181 ? -15.483 0.132 10.736 1.00 96.56 181 GLU A O 1
ATOM 1409 N N . THR A 1 182 ? -15.013 1.898 12.042 1.00 96.94 182 THR A N 1
ATOM 1410 C CA . THR A 1 182 ? -15.448 2.905 11.068 1.00 96.94 182 THR A CA 1
ATOM 1411 C C . THR A 1 182 ? -14.638 2.796 9.782 1.00 96.94 182 THR A C 1
ATOM 1413 O O . THR A 1 182 ? -15.217 2.826 8.697 1.00 96.94 182 THR A O 1
ATOM 1416 N N . ILE A 1 183 ? -13.321 2.613 9.897 1.00 97.50 183 ILE A N 1
ATOM 1417 C CA . ILE A 1 183 ? -12.429 2.413 8.753 1.00 97.50 183 ILE A CA 1
ATOM 1418 C C . ILE A 1 183 ? -12.815 1.142 8.006 1.00 97.50 183 ILE A C 1
ATOM 1420 O O . ILE A 1 183 ? -13.054 1.208 6.807 1.00 97.50 183 ILE A O 1
ATOM 1424 N N . ALA A 1 184 ? -12.956 0.000 8.686 1.00 96.50 184 ALA A N 1
ATOM 1425 C CA . ALA A 1 184 ? -13.344 -1.246 8.025 1.00 96.50 184 ALA A CA 1
ATOM 1426 C C . ALA A 1 184 ? -14.672 -1.113 7.259 1.00 96.50 184 ALA A C 1
ATOM 1428 O O . ALA A 1 184 ? -14.793 -1.549 6.108 1.00 96.50 184 ALA A O 1
ATOM 1429 N N . GLN A 1 185 ? -15.650 -0.431 7.855 1.00 94.94 185 GLN A N 1
ATOM 1430 C CA . GLN A 1 185 ? -16.967 -0.234 7.256 1.00 94.94 185 GLN A CA 1
ATOM 1431 C C . GLN A 1 185 ? -16.970 0.774 6.103 1.00 94.94 185 GLN A C 1
ATOM 1433 O O . GLN A 1 185 ? -17.658 0.543 5.109 1.00 94.94 185 GLN A O 1
ATOM 1438 N N . LYS A 1 186 ? -16.184 1.854 6.175 1.00 95.56 186 LYS A N 1
ATOM 1439 C CA . LYS A 1 186 ? -16.271 2.982 5.227 1.00 95.56 186 LYS A CA 1
ATOM 1440 C C . LYS A 1 186 ? -15.103 3.127 4.252 1.00 95.56 186 LYS A C 1
ATOM 1442 O O . LYS A 1 186 ? -15.244 3.898 3.309 1.00 95.56 186 LYS A O 1
ATOM 1447 N N . ILE A 1 187 ? -13.986 2.417 4.443 1.00 96.06 187 ILE A N 1
ATOM 1448 C CA . ILE A 1 187 ? -12.877 2.426 3.477 1.00 96.06 187 ILE A CA 1
ATOM 1449 C C . ILE A 1 187 ? -13.376 1.904 2.130 1.00 96.06 187 ILE A C 1
ATOM 1451 O O . ILE A 1 187 ? -13.969 0.823 2.068 1.00 96.06 187 ILE A O 1
ATOM 1455 N N . ASP A 1 188 ? -13.176 2.680 1.077 1.00 94.12 188 ASP A N 1
ATOM 1456 C CA . ASP A 1 188 ? -13.672 2.390 -0.264 1.00 94.12 188 ASP A CA 1
ATOM 1457 C C . ASP A 1 188 ? -12.880 3.180 -1.323 1.00 94.12 188 ASP A C 1
ATOM 1459 O O . ASP A 1 188 ? -11.939 3.922 -1.011 1.00 94.12 188 ASP A O 1
ATOM 1463 N N . LEU A 1 189 ? -13.263 3.023 -2.587 1.00 91.00 189 LEU A N 1
ATOM 1464 C CA . LEU A 1 189 ? -12.883 3.918 -3.669 1.00 91.00 189 LEU A CA 1
ATOM 1465 C C . LEU A 1 189 ? -13.310 5.351 -3.351 1.00 91.00 189 LEU A C 1
ATOM 1467 O O . LEU A 1 189 ? -14.428 5.600 -2.900 1.00 91.00 189 LEU A O 1
ATOM 1471 N N . ILE A 1 190 ? -12.426 6.304 -3.638 1.00 90.12 190 ILE A N 1
ATOM 1472 C CA . ILE A 1 190 ? -12.714 7.713 -3.387 1.00 90.12 190 ILE A CA 1
ATOM 1473 C C . ILE A 1 190 ? -13.871 8.206 -4.267 1.00 90.12 190 ILE A C 1
ATOM 1475 O O . ILE A 1 190 ? -13.914 7.993 -5.484 1.00 90.12 190 ILE A O 1
ATOM 1479 N N . THR A 1 191 ? -14.806 8.924 -3.662 1.00 88.88 191 THR A N 1
ATOM 1480 C CA . THR A 1 191 ? -15.907 9.579 -4.371 1.00 88.88 191 THR A CA 1
ATOM 1481 C C . THR A 1 191 ? -15.516 10.975 -4.860 1.00 88.88 191 THR A C 1
ATOM 1483 O O . THR A 1 191 ? -14.567 11.601 -4.385 1.00 88.88 191 THR A O 1
ATOM 1486 N N . LYS A 1 192 ? -16.291 11.530 -5.804 1.00 87.50 192 LYS A N 1
ATOM 1487 C CA . LYS A 1 192 ? -16.098 12.919 -6.266 1.00 87.50 192 LYS A CA 1
ATOM 1488 C C . LYS A 1 192 ? -16.225 13.935 -5.125 1.00 87.50 192 LYS A C 1
ATOM 1490 O O . LYS A 1 192 ? -15.494 14.922 -5.116 1.00 87.50 192 LYS A O 1
ATOM 1495 N N . THR A 1 193 ? -17.131 13.684 -4.180 1.00 93.38 193 THR A N 1
ATOM 1496 C CA . THR A 1 193 ? -17.344 14.538 -3.007 1.00 93.38 193 THR A CA 1
ATOM 1497 C C . THR A 1 193 ? -16.130 14.508 -2.086 1.00 93.38 193 THR A C 1
ATOM 1499 O O . THR A 1 193 ? -15.563 15.560 -1.803 1.00 93.38 193 THR A O 1
ATOM 1502 N N . GLU A 1 194 ? -15.652 13.318 -1.710 1.00 92.88 194 GLU A N 1
ATOM 1503 C CA . GLU A 1 194 ? -14.457 13.172 -0.865 1.00 92.88 194 GLU A CA 1
ATOM 1504 C C . GLU A 1 194 ? -13.216 13.775 -1.536 1.00 92.88 194 GLU A C 1
ATOM 1506 O O . GLU A 1 194 ? -12.430 14.455 -0.880 1.00 92.88 194 GLU A O 1
ATOM 1511 N N . LYS A 1 195 ? -13.066 13.614 -2.859 1.00 90.56 195 LYS A N 1
ATOM 1512 C CA . LYS A 1 195 ? -11.988 14.254 -3.624 1.00 90.56 195 LYS A CA 1
ATOM 1513 C C . LYS A 1 195 ? -12.017 15.780 -3.487 1.00 90.56 195 LYS A C 1
ATOM 1515 O O . LYS A 1 195 ? -10.973 16.392 -3.264 1.00 90.56 195 LYS A O 1
ATOM 1520 N N . ALA A 1 196 ? -13.192 16.399 -3.607 1.00 89.75 196 ALA A N 1
ATOM 1521 C CA . ALA A 1 196 ? -13.342 17.845 -3.453 1.00 89.75 196 ALA A CA 1
ATOM 1522 C C . ALA A 1 196 ? -13.054 18.307 -2.013 1.00 89.75 196 ALA A C 1
ATOM 1524 O O . ALA A 1 196 ? -12.372 19.314 -1.815 1.00 89.75 196 ALA A O 1
ATOM 1525 N N . GLU A 1 197 ? -13.517 17.557 -1.013 1.00 92.38 197 GLU A N 1
ATOM 1526 C CA . GLU A 1 197 ? -13.254 17.844 0.400 1.00 92.38 197 GLU A CA 1
ATOM 1527 C C . GLU A 1 197 ? -11.764 17.740 0.744 1.00 92.38 197 GLU A C 1
ATOM 1529 O O . GLU A 1 197 ? -11.215 18.629 1.399 1.00 92.38 197 GLU A O 1
ATOM 1534 N N . LEU A 1 198 ? -11.082 16.689 0.277 1.00 90.75 198 LEU A N 1
ATOM 1535 C CA . LEU A 1 198 ? -9.643 16.523 0.477 1.00 90.75 198 LEU A CA 1
ATOM 1536 C C . LEU A 1 198 ? -8.850 17.628 -0.221 1.00 90.75 198 LEU A C 1
ATOM 1538 O O . LEU A 1 198 ? -7.934 18.181 0.385 1.00 90.75 198 LEU A O 1
ATOM 1542 N N . ALA A 1 199 ? -9.224 18.010 -1.445 1.00 89.12 199 ALA A N 1
ATOM 1543 C CA . ALA A 1 199 ? -8.578 19.116 -2.147 1.00 89.12 199 ALA A CA 1
ATOM 1544 C C . ALA A 1 199 ? -8.660 20.427 -1.345 1.00 89.12 199 ALA A C 1
ATOM 1546 O O . ALA A 1 199 ? -7.668 21.146 -1.239 1.00 89.12 199 ALA A O 1
ATOM 1547 N N . GLN A 1 200 ? -9.808 20.717 -0.723 1.00 90.38 200 GLN A N 1
ATOM 1548 C CA . GLN A 1 200 ? -9.965 21.895 0.137 1.00 90.38 200 GLN A CA 1
ATOM 1549 C C . GLN A 1 200 ? -9.153 21.788 1.433 1.00 90.38 200 GLN A C 1
ATOM 1551 O O . GLN A 1 200 ? -8.466 22.744 1.798 1.00 90.38 200 GLN A O 1
ATOM 1556 N N . LYS A 1 201 ? -9.192 20.634 2.115 1.00 89.62 201 LYS A N 1
ATOM 1557 C CA . LYS A 1 201 ? -8.433 20.398 3.357 1.00 89.62 201 LYS A CA 1
ATOM 1558 C C . LYS A 1 201 ? -6.926 20.560 3.142 1.00 89.62 201 LYS A C 1
ATOM 1560 O O . LYS A 1 201 ? -6.252 21.170 3.968 1.00 89.62 201 LYS A O 1
ATOM 1565 N N . TYR A 1 202 ? -6.412 20.071 2.016 1.00 88.75 202 TYR A N 1
ATOM 1566 C CA . TYR A 1 202 ? -4.983 20.101 1.701 1.00 88.75 202 TYR A CA 1
ATOM 1567 C C . TYR A 1 202 ? -4.525 21.347 0.932 1.00 88.75 202 TYR A C 1
ATOM 1569 O O . TYR A 1 202 ? -3.319 21.555 0.801 1.00 88.75 202 TYR A O 1
ATOM 1577 N N . ALA A 1 203 ? -5.434 22.236 0.513 1.00 86.12 203 ALA A N 1
ATOM 1578 C CA . ALA A 1 203 ? -5.083 23.470 -0.200 1.00 86.12 203 ALA A CA 1
ATOM 1579 C C . ALA A 1 203 ? -4.082 24.358 0.566 1.00 86.12 203 ALA A C 1
ATOM 1581 O O . ALA A 1 203 ? -3.265 25.037 -0.048 1.00 86.12 203 ALA A O 1
ATOM 1582 N N . LYS A 1 204 ? -4.133 24.345 1.907 1.00 82.75 204 LYS A N 1
ATOM 1583 C CA . LYS A 1 204 ? -3.227 25.116 2.780 1.00 82.75 204 LYS A CA 1
ATOM 1584 C C . LYS A 1 204 ? -1.998 24.335 3.260 1.00 82.75 204 LYS A C 1
ATOM 1586 O O . LYS A 1 204 ? -1.079 24.944 3.793 1.00 82.75 204 LYS A O 1
ATOM 1591 N N . ILE A 1 205 ? -1.996 23.012 3.099 1.00 85.25 205 ILE A N 1
ATOM 1592 C CA . ILE A 1 205 ? -0.894 22.123 3.506 1.00 85.25 205 ILE A CA 1
ATOM 1593 C C . ILE A 1 205 ? 0.104 21.967 2.354 1.00 85.25 205 ILE A C 1
ATOM 1595 O O . ILE A 1 205 ? 1.312 21.923 2.579 1.00 85.25 205 ILE A O 1
ATOM 1599 N N . GLY A 1 206 ? -0.401 21.949 1.120 1.00 75.38 206 GLY A N 1
ATOM 1600 C CA . GLY A 1 206 ? 0.386 21.652 -0.069 1.00 75.38 206 GLY A CA 1
ATOM 1601 C C . GLY A 1 206 ? 0.478 20.145 -0.339 1.00 75.38 206 GLY A C 1
ATOM 1602 O O . GLY A 1 206 ? -0.104 19.338 0.391 1.00 75.38 206 GLY A O 1
ATOM 1603 N N . PRO A 1 207 ? 1.161 19.755 -1.426 1.00 75.94 207 PRO A N 1
ATOM 1604 C CA . PRO A 1 207 ? 1.288 18.356 -1.802 1.00 75.94 207 PRO A CA 1
ATOM 1605 C C . PRO A 1 207 ? 2.213 17.586 -0.853 1.00 75.94 207 PRO A C 1
ATOM 1607 O O . PRO A 1 207 ? 3.139 18.143 -0.260 1.00 75.94 207 PRO A O 1
ATOM 1610 N N . LEU A 1 208 ? 1.976 16.283 -0.756 1.00 76.25 208 LEU A N 1
ATOM 1611 C CA . LEU A 1 208 ? 2.755 15.356 0.053 1.00 76.25 208 LEU A CA 1
ATOM 1612 C C . LEU A 1 208 ? 4.030 14.916 -0.666 1.00 76.25 208 LEU A C 1
ATOM 1614 O O . LEU A 1 208 ? 4.086 14.830 -1.897 1.00 76.25 208 LEU A O 1
ATOM 1618 N N . SER A 1 209 ? 5.048 14.580 0.123 1.00 66.81 209 SER A N 1
ATOM 1619 C CA . SER A 1 209 ? 6.244 13.908 -0.381 1.00 66.81 209 SER A CA 1
ATOM 1620 C C . SER A 1 209 ? 5.943 12.453 -0.742 1.00 66.81 209 SER A C 1
ATOM 1622 O O . SER A 1 209 ? 5.215 11.767 -0.025 1.00 66.81 209 SER A O 1
ATOM 1624 N N . ALA A 1 210 ? 6.549 11.944 -1.812 1.00 61.31 210 ALA A N 1
ATOM 1625 C CA . ALA A 1 210 ? 6.573 10.506 -2.062 1.00 61.31 210 ALA A CA 1
ATOM 1626 C C . ALA A 1 210 ? 7.302 9.767 -0.923 1.00 61.31 210 ALA A C 1
ATOM 1628 O O . ALA A 1 210 ? 8.180 10.338 -0.264 1.00 61.31 210 ALA A O 1
ATOM 1629 N N . ILE A 1 211 ? 6.979 8.488 -0.702 1.00 55.94 211 ILE A N 1
ATOM 1630 C CA . ILE A 1 211 ? 7.782 7.609 0.157 1.00 55.94 211 ILE A CA 1
ATOM 1631 C C . ILE A 1 211 ? 9.195 7.575 -0.416 1.00 55.94 211 ILE A C 1
ATOM 1633 O O . ILE A 1 211 ? 9.489 6.872 -1.380 1.00 55.94 211 ILE A O 1
ATOM 1637 N N . SER A 1 212 ? 10.106 8.301 0.232 1.00 43.66 212 SER A N 1
ATOM 1638 C CA . SER A 1 212 ? 11.533 8.071 0.073 1.00 43.66 212 SER A CA 1
ATOM 1639 C C . SER A 1 212 ? 11.813 6.692 0.672 1.00 43.66 212 SER A C 1
ATOM 1641 O O . SER A 1 212 ? 11.990 6.503 1.881 1.00 43.66 212 SER A O 1
ATOM 1643 N N . LEU A 1 213 ? 11.757 5.650 -0.157 1.00 42.22 213 LEU A N 1
ATOM 1644 C CA . LEU A 1 213 ? 12.589 4.481 0.081 1.00 42.22 213 LEU A CA 1
ATOM 1645 C C . LEU A 1 213 ? 13.995 5.050 0.097 1.00 42.22 213 LEU A C 1
ATOM 1647 O O . LEU A 1 213 ? 14.447 5.548 -0.927 1.00 42.22 213 LEU A O 1
ATOM 1651 N N . SER A 1 214 ? 14.607 5.089 1.278 1.00 33.91 214 SER A N 1
ATOM 1652 C CA . SER A 1 214 ? 15.945 5.610 1.499 1.00 33.91 214 SER A CA 1
ATOM 1653 C C . SER A 1 214 ? 16.856 5.169 0.356 1.00 33.91 214 SER A C 1
ATOM 1655 O O . SER A 1 214 ? 17.344 4.039 0.332 1.00 33.91 214 SER A O 1
ATOM 1657 N N . LYS A 1 215 ? 17.086 6.070 -0.608 1.00 39.78 215 LYS A N 1
ATOM 1658 C CA . LYS A 1 215 ? 18.213 5.978 -1.524 1.00 39.78 215 LYS A CA 1
ATOM 1659 C C . LYS A 1 215 ? 19.422 6.163 -0.620 1.00 39.78 215 LYS A C 1
ATOM 1661 O O . LYS A 1 215 ? 19.913 7.268 -0.422 1.00 39.78 215 LYS A O 1
ATOM 1666 N N . LYS A 1 216 ? 19.911 5.067 -0.037 1.00 35.47 216 LYS A N 1
ATOM 1667 C CA . LYS A 1 216 ? 21.356 4.951 0.116 1.00 35.47 216 LYS A CA 1
ATOM 1668 C C . LYS A 1 216 ? 21.866 5.175 -1.312 1.00 35.47 216 LYS A C 1
ATOM 1670 O O . LYS A 1 216 ? 21.366 4.454 -2.181 1.00 35.47 216 LYS A O 1
ATOM 1675 N N . PRO A 1 217 ? 22.679 6.208 -1.600 1.00 40.50 217 PRO A N 1
ATOM 1676 C CA . PRO A 1 217 ? 23.190 6.401 -2.950 1.00 40.50 217 PRO A CA 1
ATOM 1677 C C . PRO A 1 217 ? 23.761 5.054 -3.381 1.00 40.50 217 PRO A C 1
ATOM 1679 O O . PRO A 1 217 ? 24.616 4.490 -2.691 1.00 40.50 217 PRO A O 1
ATOM 1682 N N . ALA A 1 218 ? 23.143 4.457 -4.402 1.00 50.53 218 ALA A N 1
ATOM 1683 C CA . ALA A 1 218 ? 23.666 3.229 -4.960 1.00 50.53 218 ALA A CA 1
ATOM 1684 C C . ALA A 1 218 ? 25.081 3.574 -5.436 1.00 50.53 218 ALA A C 1
ATOM 1686 O O . ALA A 1 218 ? 25.255 4.668 -5.979 1.00 50.53 218 ALA A O 1
ATOM 1687 N N . PRO A 1 219 ? 26.089 2.725 -5.175 1.00 54.84 219 PRO A N 1
ATOM 1688 C CA . PRO A 1 219 ? 27.402 2.947 -5.760 1.00 54.84 219 PRO A CA 1
ATOM 1689 C C . PRO A 1 219 ? 27.223 3.152 -7.266 1.00 54.84 219 PRO A C 1
ATOM 1691 O O . PRO A 1 219 ? 26.466 2.402 -7.890 1.00 54.84 219 PRO A O 1
ATOM 1694 N N . GLU A 1 220 ? 27.855 4.189 -7.815 1.00 62.72 220 GLU A N 1
ATOM 1695 C CA . GLU A 1 220 ? 27.931 4.360 -9.263 1.00 62.72 220 GLU A CA 1
ATOM 1696 C C . GLU A 1 220 ? 28.608 3.109 -9.815 1.00 62.72 220 GLU A C 1
ATOM 1698 O O . GLU A 1 220 ? 29.736 2.780 -9.459 1.00 62.72 220 GLU A O 1
ATOM 1703 N N . LEU A 1 221 ? 27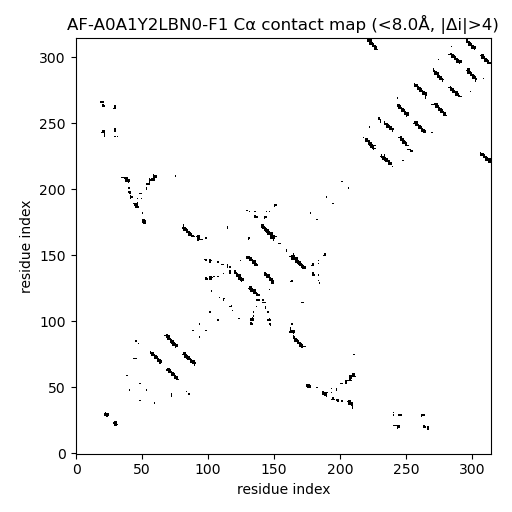.851 2.330 -10.583 1.00 72.75 221 LEU A N 1
ATOM 1704 C CA . LEU A 1 221 ? 28.352 1.111 -11.187 1.00 72.75 221 LEU A CA 1
ATOM 1705 C C . LEU A 1 221 ? 28.683 1.425 -12.635 1.00 72.75 221 LEU A C 1
ATOM 1707 O O . LEU A 1 221 ? 27.803 1.755 -13.429 1.00 72.75 221 LEU A O 1
ATOM 1711 N N . HIS A 1 222 ? 29.951 1.265 -12.977 1.00 79.56 222 HIS A N 1
ATOM 1712 C CA . HIS A 1 222 ? 30.410 1.332 -14.350 1.00 79.56 222 HIS A CA 1
ATOM 1713 C C . HIS A 1 222 ? 30.314 -0.045 -14.997 1.00 79.56 222 HIS A C 1
ATOM 1715 O O . HIS A 1 222 ? 30.661 -1.079 -14.409 1.00 79.56 222 HIS A O 1
ATOM 1721 N N . PHE A 1 223 ? 29.828 -0.044 -16.229 1.00 86.19 223 PHE A N 1
ATOM 1722 C CA . PHE A 1 223 ? 29.767 -1.199 -17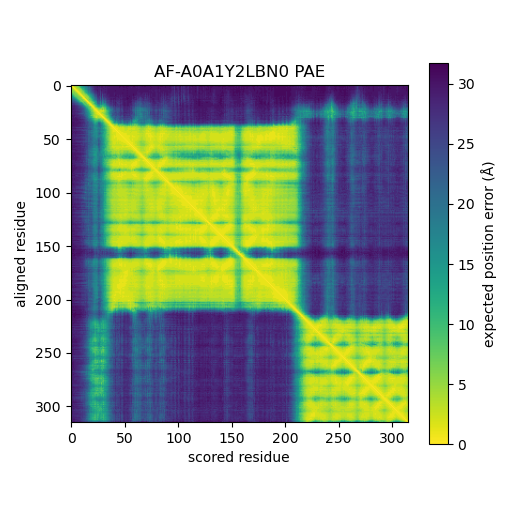.105 1.00 86.19 223 PHE A CA 1
ATOM 1723 C C . PHE A 1 223 ? 30.943 -1.145 -18.070 1.00 86.19 223 PHE A C 1
ATOM 1725 O O . PHE A 1 223 ? 31.145 -0.132 -18.729 1.00 86.19 223 PHE A O 1
ATOM 1732 N N . ASN A 1 224 ? 31.692 -2.243 -18.155 1.00 90.56 224 ASN A N 1
ATOM 1733 C CA . ASN A 1 224 ? 32.703 -2.452 -19.187 1.00 90.56 224 ASN A CA 1
ATOM 1734 C C . ASN A 1 224 ? 32.416 -3.774 -19.890 1.00 90.56 224 ASN A C 1
ATOM 1736 O O . ASN A 1 224 ? 32.269 -4.807 -19.220 1.00 90.56 224 ASN A O 1
ATOM 1740 N N . ALA A 1 225 ? 32.351 -3.753 -21.216 1.00 91.31 225 ALA A N 1
ATOM 1741 C CA . ALA A 1 225 ? 31.984 -4.900 -22.026 1.00 91.31 225 ALA A CA 1
ATOM 1742 C C . ALA A 1 225 ? 32.780 -5.001 -23.325 1.00 91.31 225 ALA A C 1
ATOM 1744 O O . ALA A 1 225 ? 33.331 -4.024 -23.821 1.00 91.31 225 ALA A O 1
ATOM 1745 N N . SER A 1 226 ? 32.785 -6.207 -23.878 1.00 93.50 226 SER A N 1
ATOM 1746 C CA . SER A 1 226 ? 33.253 -6.503 -25.226 1.00 93.50 226 SER A CA 1
ATOM 1747 C C . SER A 1 226 ? 32.179 -7.306 -25.953 1.00 93.50 226 SER A C 1
ATOM 1749 O O . SER A 1 226 ? 31.577 -8.214 -25.370 1.00 93.50 226 SER A O 1
ATOM 1751 N N . TRP A 1 227 ? 31.931 -6.968 -27.215 1.00 93.88 227 TRP A N 1
ATOM 1752 C CA . TRP A 1 227 ? 30.9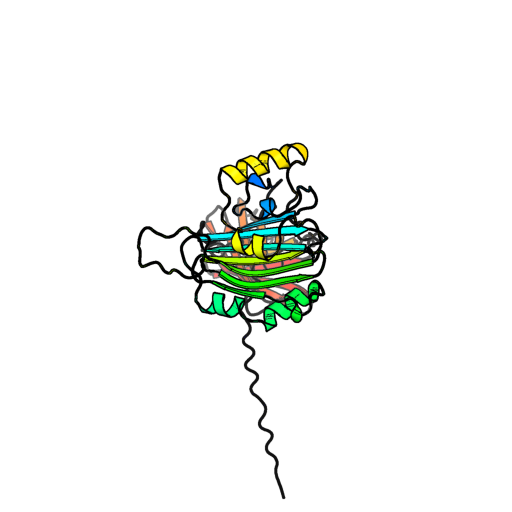82 -7.635 -28.099 1.00 93.88 227 TRP A CA 1
ATOM 1753 C C . TRP A 1 227 ? 31.714 -8.037 -29.375 1.00 93.88 227 TRP A C 1
ATOM 1755 O O . TRP A 1 227 ? 32.081 -7.195 -30.197 1.00 93.88 227 TRP A O 1
ATOM 1765 N N . ASP A 1 228 ? 31.925 -9.342 -29.515 1.00 92.81 228 ASP A N 1
ATOM 1766 C CA . ASP A 1 228 ? 32.696 -9.946 -30.595 1.00 92.81 228 ASP A CA 1
ATOM 1767 C C . ASP A 1 228 ? 32.212 -9.465 -31.971 1.00 92.81 228 ASP A C 1
ATOM 1769 O O . ASP A 1 228 ? 31.014 -9.469 -32.266 1.00 92.81 228 ASP A O 1
ATOM 1773 N N . GLY A 1 229 ? 33.145 -8.994 -32.800 1.00 87.12 229 GLY A N 1
ATOM 1774 C CA . GLY A 1 229 ? 32.856 -8.455 -34.130 1.00 87.12 229 GLY A CA 1
ATOM 1775 C C . GLY A 1 229 ? 31.951 -7.212 -34.159 1.00 87.12 229 GLY A C 1
ATOM 1776 O O . GLY A 1 229 ? 31.383 -6.922 -35.213 1.00 87.12 229 GLY A O 1
ATOM 1777 N N . VAL A 1 230 ? 31.773 -6.513 -33.032 1.00 91.19 230 VAL A N 1
ATOM 1778 C CA . VAL A 1 230 ? 31.036 -5.239 -32.925 1.00 91.19 230 VAL A CA 1
ATOM 1779 C C . VAL A 1 230 ? 31.925 -4.156 -32.318 1.00 91.19 230 VAL A C 1
ATOM 1781 O O . VAL A 1 230 ? 32.126 -3.124 -32.949 1.00 91.19 230 VAL A O 1
ATOM 1784 N N . SER A 1 231 ? 32.443 -4.387 -31.109 1.00 90.69 231 SER A N 1
ATOM 1785 C CA . SER A 1 231 ? 33.354 -3.479 -30.404 1.00 90.69 231 SER A CA 1
ATOM 1786 C C . SER A 1 231 ? 34.040 -4.209 -29.250 1.00 90.69 231 SER A C 1
ATOM 1788 O O . SER A 1 231 ? 33.395 -4.938 -28.492 1.00 90.69 231 SER A O 1
ATOM 1790 N N . ASP A 1 232 ? 35.341 -3.987 -29.086 1.00 86.94 232 ASP A N 1
ATOM 1791 C CA . ASP A 1 232 ? 36.132 -4.590 -28.008 1.00 86.94 232 ASP A CA 1
ATOM 1792 C C . ASP A 1 232 ? 36.121 -3.760 -26.717 1.00 86.94 232 ASP A C 1
ATOM 1794 O O . ASP A 1 232 ? 36.545 -4.252 -25.669 1.00 86.94 232 ASP A O 1
ATOM 1798 N N . ASN A 1 233 ? 35.641 -2.514 -26.775 1.00 87.31 233 ASN A N 1
ATOM 1799 C CA . ASN A 1 233 ? 35.682 -1.588 -25.651 1.00 87.31 233 ASN A CA 1
ATOM 1800 C C . ASN A 1 233 ? 34.393 -0.771 -25.552 1.00 87.31 233 ASN A C 1
ATOM 1802 O O . ASN A 1 233 ? 34.312 0.373 -25.996 1.00 87.31 233 ASN A O 1
ATOM 1806 N N . ILE A 1 234 ? 33.388 -1.374 -24.929 1.00 89.94 234 ILE A N 1
ATOM 1807 C CA . ILE A 1 234 ? 32.112 -0.734 -24.637 1.00 89.94 234 ILE A CA 1
ATOM 1808 C C . ILE A 1 234 ? 32.118 -0.326 -23.168 1.00 89.94 234 ILE A C 1
ATOM 1810 O O . ILE A 1 234 ? 32.316 -1.167 -22.288 1.00 89.94 234 ILE A O 1
ATOM 1814 N N . SER A 1 235 ? 31.844 0.945 -22.896 1.00 88.62 235 SER A N 1
ATOM 1815 C CA . SER A 1 235 ? 31.642 1.449 -21.542 1.00 88.62 235 SER A CA 1
ATOM 1816 C C . SER A 1 235 ? 30.299 2.153 -21.413 1.00 88.62 235 SER A C 1
ATOM 1818 O O . SER A 1 235 ? 29.734 2.648 -22.388 1.00 88.62 235 SER A O 1
ATOM 1820 N N . GLY A 1 236 ? 29.757 2.167 -20.200 1.00 86.31 236 GLY A N 1
ATOM 1821 C CA . GLY A 1 236 ? 28.511 2.867 -19.937 1.00 86.31 236 GLY A CA 1
ATOM 1822 C C . GLY A 1 236 ? 28.110 2.869 -18.479 1.00 86.31 236 GLY A C 1
ATOM 1823 O O . GLY A 1 236 ? 28.802 2.329 -17.606 1.00 86.31 236 GLY A O 1
ATOM 1824 N N . ASP A 1 237 ? 26.953 3.467 -18.244 1.00 80.94 237 ASP A N 1
ATOM 1825 C CA . ASP A 1 237 ? 26.423 3.688 -16.912 1.00 80.94 237 ASP A CA 1
ATOM 1826 C C . ASP A 1 237 ? 25.396 2.621 -16.553 1.00 80.94 237 ASP A C 1
ATOM 1828 O O . ASP A 1 237 ? 24.552 2.215 -17.367 1.00 80.94 237 ASP A O 1
ATOM 1832 N N . VAL A 1 238 ? 25.459 2.176 -15.298 1.00 82.31 238 VAL A N 1
ATOM 1833 C CA . VAL A 1 238 ? 24.487 1.250 -14.726 1.00 82.31 238 VAL A CA 1
ATOM 1834 C C . VAL A 1 238 ? 23.726 1.934 -13.614 1.00 82.31 238 VAL A C 1
ATOM 1836 O O . VAL A 1 238 ? 24.260 2.252 -12.553 1.00 82.31 238 VAL A O 1
ATOM 1839 N N . GLU A 1 239 ? 22.426 2.071 -13.823 1.00 77.31 239 GLU A N 1
ATOM 1840 C CA . GLU A 1 239 ? 21.519 2.557 -12.799 1.00 77.31 239 GLU A CA 1
ATOM 1841 C C . GLU A 1 239 ? 20.847 1.363 -12.111 1.00 77.31 239 GLU A C 1
ATOM 1843 O O . GLU A 1 239 ? 20.144 0.568 -12.742 1.00 77.31 239 GLU A O 1
ATOM 1848 N N . GLN A 1 240 ? 21.045 1.217 -10.798 1.00 67.69 240 GLN A N 1
ATOM 1849 C CA . GLN A 1 240 ? 20.302 0.225 -10.018 1.00 67.69 240 GLN A CA 1
ATOM 1850 C C . GLN A 1 240 ? 18.851 0.677 -9.826 1.00 67.69 240 GLN A C 1
ATOM 1852 O O . GLN A 1 240 ? 18.576 1.680 -9.167 1.00 67.69 240 GLN A O 1
ATOM 1857 N N . LYS A 1 241 ? 17.908 -0.122 -10.331 1.00 60.88 241 LYS A N 1
ATOM 1858 C CA . LYS A 1 241 ? 16.454 0.086 -10.213 1.00 60.88 241 LYS A CA 1
ATOM 1859 C C . LYS A 1 241 ? 15.865 -0.738 -9.054 1.00 60.88 241 LYS A C 1
ATOM 1861 O O . LYS A 1 241 ? 14.770 -1.286 -9.146 1.00 60.88 241 LYS A O 1
ATOM 1866 N N . GLY A 1 242 ? 16.616 -0.860 -7.953 1.00 57.06 242 GLY A N 1
ATOM 1867 C CA . GLY A 1 242 ? 16.262 -1.632 -6.753 1.00 57.06 242 GLY A CA 1
ATOM 1868 C C . GLY A 1 242 ? 17.203 -2.812 -6.471 1.00 57.06 242 GLY A C 1
ATOM 1869 O O . GLY A 1 242 ? 18.253 -2.956 -7.085 1.00 57.06 242 GLY A O 1
ATOM 1870 N N . ALA A 1 243 ? 16.829 -3.686 -5.527 1.00 55.66 243 ALA A N 1
ATOM 1871 C CA . ALA A 1 243 ? 17.691 -4.788 -5.064 1.00 55.66 243 ALA A CA 1
ATOM 1872 C C . ALA A 1 243 ? 17.856 -5.948 -6.070 1.00 55.66 243 ALA A C 1
ATOM 1874 O O . ALA A 1 243 ? 18.692 -6.828 -5.862 1.00 55.66 243 ALA A O 1
ATOM 1875 N N . ALA A 1 244 ? 17.032 -5.985 -7.119 1.00 60.91 244 ALA A N 1
ATOM 1876 C CA . ALA A 1 244 ? 16.934 -7.115 -8.039 1.00 60.91 244 ALA A CA 1
ATOM 1877 C C . ALA A 1 244 ? 16.991 -6.721 -9.524 1.00 60.91 244 ALA A C 1
ATOM 1879 O O . ALA A 1 244 ? 16.769 -7.582 -10.376 1.00 60.91 244 ALA A O 1
ATOM 1880 N N . GLN A 1 245 ? 17.225 -5.442 -9.839 1.00 70.50 245 GLN A N 1
ATOM 1881 C CA . GLN A 1 245 ? 17.166 -4.932 -11.208 1.00 70.50 245 GLN A CA 1
ATOM 1882 C C . GLN A 1 245 ? 18.164 -3.806 -11.460 1.00 70.50 245 GLN A C 1
ATOM 1884 O O . GLN A 1 245 ? 18.370 -2.953 -10.594 1.00 70.50 245 GLN A O 1
ATOM 1889 N N . SER A 1 246 ? 18.694 -3.764 -12.681 1.00 75.94 246 SER A N 1
ATOM 1890 C CA . SER A 1 246 ? 19.498 -2.647 -13.179 1.00 75.94 246 SER A CA 1
ATOM 1891 C C . SER A 1 246 ? 19.126 -2.297 -14.615 1.00 75.94 246 SER A C 1
ATOM 1893 O O . SER A 1 246 ? 18.766 -3.178 -15.402 1.00 75.94 246 SER A O 1
ATOM 1895 N N . SER A 1 247 ? 19.264 -1.023 -14.965 1.00 81.25 247 SER A N 1
ATOM 1896 C CA . SER A 1 247 ? 19.238 -0.539 -16.345 1.00 81.25 247 SER A CA 1
ATOM 1897 C C . SER A 1 247 ? 20.631 -0.104 -16.785 1.00 81.25 247 SER A C 1
ATOM 1899 O O . SER A 1 247 ? 21.413 0.394 -15.979 1.00 81.25 247 SER A O 1
ATOM 1901 N N . PHE A 1 248 ? 20.917 -0.290 -18.067 1.00 85.50 248 PHE A N 1
ATOM 1902 C CA . PHE A 1 248 ? 22.192 0.023 -18.703 1.00 85.50 248 PHE A CA 1
ATOM 1903 C C . PHE A 1 248 ? 21.947 1.042 -19.802 1.00 85.50 248 PHE A C 1
ATOM 1905 O O . PHE A 1 248 ? 20.976 0.897 -20.551 1.00 85.50 248 PHE A O 1
ATOM 1912 N N . LYS A 1 249 ? 22.841 2.019 -19.919 1.00 86.31 249 LYS A N 1
ATOM 1913 C CA . LYS A 1 249 ? 22.911 2.916 -21.072 1.00 86.31 249 LYS A CA 1
ATOM 1914 C C . LYS A 1 249 ? 24.354 3.019 -21.526 1.00 86.31 249 LYS A C 1
ATOM 1916 O O . LYS A 1 249 ? 25.240 3.251 -20.705 1.00 86.31 249 LYS A O 1
ATOM 1921 N N . PHE A 1 250 ? 24.584 2.791 -22.810 1.00 89.00 250 PHE A N 1
ATOM 1922 C CA . PHE A 1 250 ? 25.915 2.857 -23.398 1.00 89.00 250 PHE A CA 1
ATOM 1923 C C . PHE A 1 250 ? 25.827 3.171 -24.886 1.00 89.00 250 PHE A C 1
ATOM 1925 O O . PHE A 1 250 ? 24.830 2.864 -25.538 1.00 89.00 250 PHE A O 1
ATOM 1932 N N . HIS A 1 251 ? 26.899 3.747 -25.410 1.00 90.06 251 HIS A N 1
ATOM 1933 C CA . HIS A 1 251 ? 27.056 4.047 -26.824 1.00 90.06 251 HIS A CA 1
ATOM 1934 C C . HIS A 1 251 ? 28.160 3.158 -27.405 1.00 90.06 251 HIS A C 1
ATOM 1936 O O . HIS A 1 251 ? 29.202 2.968 -26.772 1.00 90.06 251 HIS A O 1
ATOM 1942 N N . ILE A 1 252 ? 27.942 2.592 -28.594 1.00 90.12 252 ILE A N 1
ATOM 1943 C CA . ILE A 1 252 ? 28.963 1.818 -29.314 1.00 90.12 252 ILE A CA 1
ATOM 1944 C C . ILE A 1 252 ? 29.561 2.712 -30.399 1.00 90.12 252 ILE A C 1
ATOM 1946 O O . ILE A 1 252 ? 28.986 2.840 -31.478 1.00 90.12 252 ILE A O 1
ATOM 1950 N N . ASN A 1 253 ? 30.735 3.286 -30.125 1.00 87.06 253 ASN A N 1
ATOM 1951 C CA . ASN A 1 253 ? 31.393 4.249 -31.018 1.00 87.06 253 ASN A CA 1
ATOM 1952 C C . ASN A 1 253 ? 31.639 3.682 -32.426 1.00 87.06 253 ASN A C 1
ATOM 1954 O O . ASN A 1 253 ? 31.446 4.374 -33.420 1.00 87.06 253 ASN A O 1
ATOM 1958 N N . GLU A 1 254 ? 32.047 2.414 -32.534 1.00 88.50 254 GLU A N 1
ATOM 1959 C CA . GLU A 1 254 ? 32.356 1.767 -33.816 1.00 88.50 254 GLU A CA 1
ATOM 1960 C C . GLU A 1 254 ? 31.125 1.557 -34.710 1.00 88.50 254 GLU A C 1
ATOM 1962 O O . GLU A 1 254 ? 31.273 1.304 -35.905 1.00 88.50 254 GLU A O 1
ATOM 1967 N N . GLN A 1 255 ? 29.920 1.626 -34.137 1.00 86.06 255 GLN A N 1
ATOM 1968 C CA . GLN A 1 255 ? 28.648 1.457 -34.843 1.00 86.06 255 GLN A CA 1
ATOM 1969 C C . GLN A 1 255 ? 27.782 2.723 -34.826 1.00 86.06 255 GLN A C 1
ATOM 1971 O O . GLN A 1 255 ? 26.684 2.676 -35.378 1.00 86.06 255 GLN A O 1
ATOM 1976 N N . ASP A 1 256 ? 28.255 3.799 -34.183 1.00 89.31 256 ASP A N 1
ATOM 1977 C CA . ASP A 1 256 ? 27.531 5.054 -33.947 1.00 89.31 256 ASP A CA 1
ATOM 1978 C C . ASP A 1 256 ? 26.068 4.809 -33.538 1.00 89.31 256 ASP A C 1
ATOM 1980 O O . ASP A 1 256 ? 25.118 5.203 -34.214 1.00 89.31 256 ASP A O 1
ATOM 1984 N N . THR A 1 257 ? 25.877 4.027 -32.472 1.00 88.00 257 THR A N 1
ATOM 1985 C CA . THR A 1 257 ? 24.539 3.634 -32.019 1.00 88.00 257 THR A CA 1
ATOM 1986 C C . THR A 1 257 ? 24.429 3.661 -30.506 1.00 88.00 257 THR A C 1
ATOM 1988 O O . THR A 1 257 ? 25.310 3.175 -29.787 1.00 88.00 257 THR A O 1
ATOM 1991 N N . ASP A 1 258 ? 23.303 4.186 -30.034 1.00 87.56 258 ASP A N 1
ATOM 1992 C CA . ASP A 1 258 ? 22.919 4.112 -28.636 1.00 87.56 258 ASP A CA 1
ATOM 1993 C C . ASP A 1 258 ? 22.229 2.783 -28.329 1.00 87.56 258 ASP A C 1
ATOM 1995 O O . ASP A 1 258 ? 21.413 2.258 -29.098 1.00 87.56 258 ASP A O 1
ATOM 1999 N N . CYS A 1 259 ? 22.576 2.227 -27.174 1.00 84.69 259 CYS A N 1
ATOM 2000 C CA . CYS A 1 259 ? 22.063 0.963 -26.687 1.00 84.69 259 CYS A CA 1
ATOM 2001 C C . CYS A 1 259 ? 21.513 1.110 -25.272 1.00 84.69 259 CYS A C 1
ATOM 2003 O O . CYS A 1 259 ? 22.110 1.727 -24.385 1.00 84.69 259 CYS A O 1
ATOM 2005 N N . GLU A 1 260 ? 20.389 0.443 -25.037 1.00 84.81 260 GLU A N 1
ATOM 2006 C CA . GLU A 1 260 ? 19.785 0.315 -23.721 1.00 84.81 260 GLU A CA 1
ATOM 2007 C C . GLU A 1 260 ? 19.754 -1.143 -23.278 1.00 84.81 260 GLU A C 1
ATOM 2009 O O . GLU A 1 260 ? 19.638 -2.083 -24.075 1.00 84.81 260 GLU A O 1
ATOM 2014 N N . GLY A 1 261 ? 19.836 -1.338 -21.967 1.00 79.75 261 GLY A N 1
ATOM 2015 C CA . GLY A 1 261 ? 19.864 -2.658 -21.375 1.00 79.75 261 GLY A CA 1
ATOM 2016 C C . GLY A 1 261 ? 19.086 -2.782 -20.087 1.00 79.75 261 GLY A C 1
ATOM 2017 O O . GLY A 1 261 ? 18.896 -1.821 -19.348 1.00 79.75 261 GLY A O 1
ATOM 2018 N N . THR A 1 262 ? 18.677 -4.008 -19.785 1.00 80.06 262 THR A N 1
ATOM 2019 C CA . THR A 1 262 ? 18.059 -4.356 -18.503 1.00 80.06 262 THR A CA 1
ATOM 2020 C C . THR A 1 262 ? 18.652 -5.650 -17.972 1.00 80.06 262 THR A C 1
ATOM 2022 O O . THR A 1 262 ? 18.970 -6.558 -18.743 1.00 80.06 262 THR A O 1
ATOM 2025 N N . SER A 1 263 ? 18.795 -5.752 -16.652 1.00 79.56 263 SER A N 1
ATOM 2026 C CA . SER A 1 263 ? 19.098 -7.003 -15.962 1.00 79.56 263 SER A CA 1
ATOM 2027 C C . SER A 1 263 ? 18.122 -7.253 -14.820 1.00 79.56 263 SER A C 1
ATOM 2029 O O . SER A 1 263 ? 17.648 -6.324 -14.166 1.00 79.56 263 SER A O 1
ATOM 2031 N N . VAL A 1 264 ? 17.813 -8.529 -14.589 1.00 73.12 264 VAL A N 1
ATOM 2032 C CA . VAL A 1 264 ? 16.869 -8.983 -13.563 1.00 73.12 264 VAL A CA 1
ATOM 2033 C C . VAL A 1 264 ? 17.452 -10.185 -12.833 1.00 73.12 264 VAL A C 1
ATOM 2035 O O . VAL A 1 264 ? 17.847 -11.167 -13.463 1.00 73.12 264 VAL A O 1
ATOM 2038 N N . THR A 1 265 ? 17.491 -10.124 -11.505 1.00 72.38 265 THR A N 1
ATOM 2039 C CA . THR A 1 265 ? 17.908 -11.228 -10.631 1.00 72.38 265 THR A CA 1
ATOM 2040 C C . THR A 1 265 ? 16.924 -12.397 -10.717 1.00 72.38 265 THR A C 1
ATOM 2042 O O . THR A 1 265 ? 15.705 -12.214 -10.657 1.00 72.38 265 THR A O 1
ATOM 2045 N N . ALA A 1 266 ? 17.447 -13.616 -10.850 1.00 60.50 266 ALA A N 1
ATOM 2046 C CA . ALA A 1 266 ? 16.642 -14.829 -10.917 1.00 60.50 266 ALA A CA 1
ATOM 2047 C C . ALA A 1 266 ? 15.884 -15.061 -9.601 1.00 60.50 266 ALA A C 1
ATOM 2049 O O . ALA A 1 266 ? 16.416 -14.875 -8.510 1.00 60.50 266 ALA A O 1
ATOM 2050 N N . THR A 1 267 ? 14.643 -15.540 -9.683 1.00 47.66 267 THR A N 1
ATOM 2051 C CA . THR A 1 267 ? 13.783 -15.767 -8.505 1.00 47.66 267 THR A CA 1
ATOM 2052 C C . THR A 1 267 ? 14.379 -16.771 -7.513 1.00 47.66 267 THR A C 1
ATOM 2054 O O . THR A 1 267 ? 14.102 -16.703 -6.319 1.00 47.66 267 THR A O 1
ATOM 2057 N N . SER A 1 268 ? 15.208 -17.698 -8.000 1.00 47.44 268 SER A N 1
ATOM 2058 C CA . SER A 1 268 ? 15.837 -18.763 -7.217 1.00 47.44 268 SER A CA 1
ATOM 2059 C C . SER A 1 268 ? 17.156 -18.363 -6.547 1.00 47.44 268 SER A C 1
ATOM 2061 O O . SER A 1 268 ? 17.675 -19.143 -5.749 1.00 47.44 268 SER A O 1
ATOM 2063 N N . SER A 1 269 ? 17.731 -17.192 -6.850 1.00 56.78 269 SER A N 1
ATOM 2064 C CA . SER A 1 269 ? 19.064 -16.829 -6.357 1.00 56.78 269 SER A CA 1
ATOM 2065 C C . SER A 1 269 ? 19.316 -15.323 -6.339 1.00 56.78 269 SER A C 1
ATOM 2067 O O . SER A 1 269 ? 19.011 -14.626 -7.294 1.00 56.78 269 SER A O 1
ATOM 2069 N N . LYS A 1 270 ? 19.990 -14.825 -5.293 1.00 64.31 270 LYS A N 1
ATOM 2070 C CA . LYS A 1 270 ? 20.486 -13.435 -5.226 1.00 64.31 270 LYS A CA 1
ATOM 2071 C C . LYS A 1 270 ? 21.799 -13.207 -5.993 1.00 64.31 270 LYS A C 1
ATOM 2073 O O . LYS A 1 270 ? 22.297 -12.085 -6.009 1.00 64.31 270 LYS A O 1
ATOM 2078 N N . SER A 1 271 ? 22.395 -14.254 -6.565 1.00 73.12 271 SER A N 1
ATOM 2079 C CA . SER A 1 271 ? 23.732 -14.217 -7.174 1.00 73.12 271 SER A CA 1
ATOM 2080 C C . SER A 1 271 ? 23.746 -14.482 -8.677 1.00 73.12 271 SER A C 1
ATOM 2082 O O . SER A 1 271 ? 24.822 -14.551 -9.259 1.00 73.12 271 SER A O 1
ATOM 2084 N N . THR A 1 272 ? 22.594 -14.622 -9.330 1.00 78.50 272 THR A N 1
ATOM 2085 C CA . THR A 1 272 ? 22.518 -14.759 -10.789 1.00 78.50 272 THR A CA 1
ATOM 2086 C C . THR A 1 272 ? 21.227 -14.159 -11.325 1.00 78.50 272 THR A C 1
ATOM 2088 O O . THR A 1 272 ? 20.245 -14.025 -10.594 1.00 78.50 272 THR A O 1
ATOM 2091 N N . GLY A 1 273 ? 21.215 -13.795 -12.601 1.00 77.81 273 GLY A N 1
ATOM 2092 C CA . GLY A 1 273 ? 20.044 -13.256 -13.267 1.00 77.81 273 GLY A CA 1
ATOM 2093 C C . GLY A 1 273 ? 20.203 -13.216 -14.777 1.00 77.81 273 GLY A C 1
ATOM 2094 O O . GLY A 1 273 ? 21.210 -13.662 -15.319 1.00 77.81 273 GLY A O 1
ATOM 2095 N N . ARG A 1 274 ? 19.193 -12.700 -15.470 1.00 80.19 274 ARG A N 1
ATOM 2096 C CA . ARG A 1 274 ? 19.198 -12.551 -16.931 1.00 80.19 274 ARG A CA 1
ATOM 2097 C C . ARG A 1 274 ? 19.373 -11.092 -17.303 1.00 80.19 274 ARG A C 1
ATOM 2099 O O . ARG A 1 274 ? 19.007 -10.215 -16.524 1.00 80.19 274 ARG A O 1
ATOM 2106 N N . TRP A 1 275 ? 19.916 -10.838 -18.482 1.00 84.56 275 TRP A N 1
ATOM 2107 C CA . TRP A 1 275 ? 20.017 -9.493 -19.035 1.00 84.56 275 TRP A CA 1
ATOM 2108 C C . TRP A 1 275 ? 19.682 -9.487 -20.528 1.00 84.56 275 TRP A C 1
ATOM 2110 O O . TRP A 1 275 ? 19.740 -10.526 -21.197 1.00 84.56 275 TRP A O 1
ATOM 2120 N N . LYS A 1 276 ? 19.299 -8.315 -21.033 1.00 84.88 276 LYS A N 1
ATOM 2121 C CA . LYS A 1 276 ? 19.004 -8.057 -22.445 1.00 84.88 276 LYS A CA 1
ATOM 2122 C C . LYS A 1 276 ? 19.463 -6.657 -22.828 1.00 84.88 276 LYS A C 1
ATOM 2124 O O . LYS A 1 276 ? 19.166 -5.722 -22.090 1.00 84.88 276 LYS A O 1
ATOM 2129 N N . PHE A 1 277 ? 20.100 -6.536 -23.990 1.00 85.69 277 PHE A N 1
ATOM 2130 C CA . PHE A 1 277 ? 20.477 -5.278 -24.634 1.00 85.69 277 PHE A CA 1
ATOM 2131 C C . PHE A 1 277 ? 19.741 -5.102 -25.959 1.00 85.69 277 PHE A C 1
ATOM 2133 O O . PHE A 1 277 ? 19.401 -6.076 -26.640 1.00 85.69 277 PHE A O 1
ATOM 2140 N N . THR A 1 278 ? 19.453 -3.859 -26.315 1.00 82.56 278 THR A N 1
ATOM 2141 C CA . THR A 1 278 ? 18.838 -3.476 -27.587 1.00 82.56 278 THR A CA 1
ATOM 2142 C C . THR A 1 278 ? 19.378 -2.111 -27.990 1.00 82.56 278 THR A C 1
ATOM 2144 O O . THR A 1 278 ? 19.392 -1.202 -27.167 1.00 82.56 278 THR A O 1
ATOM 2147 N N . CYS A 1 279 ? 19.821 -1.990 -29.235 1.00 85.44 279 CYS A N 1
ATOM 2148 C CA . CYS A 1 279 ? 20.369 -0.768 -29.807 1.00 85.44 279 CYS A CA 1
ATOM 2149 C C . CYS A 1 279 ? 19.439 -0.208 -30.882 1.00 85.44 279 CYS A C 1
ATOM 2151 O O . CYS A 1 279 ? 18.635 -0.945 -31.467 1.00 85.44 279 CYS A O 1
ATOM 2153 N N . GLU A 1 280 ? 19.562 1.085 -31.161 1.00 85.62 280 GLU A N 1
ATOM 2154 C CA . GLU A 1 280 ? 18.730 1.781 -32.150 1.00 85.62 280 GLU A CA 1
ATOM 2155 C C . GLU A 1 280 ? 18.893 1.215 -33.566 1.00 85.62 280 GLU A C 1
ATOM 2157 O O . GLU A 1 280 ? 17.920 1.104 -34.313 1.00 85.62 280 GLU A O 1
ATOM 2162 N N . ASN A 1 281 ? 20.099 0.760 -33.913 1.00 83.31 281 ASN A N 1
ATOM 2163 C CA . ASN A 1 281 ? 20.389 0.132 -35.203 1.00 83.31 281 ASN A CA 1
ATOM 2164 C C . ASN A 1 281 ? 19.877 -1.323 -35.331 1.00 83.31 281 ASN A C 1
ATOM 2166 O O . ASN A 1 281 ? 20.186 -2.013 -36.304 1.00 83.31 281 ASN A O 1
ATOM 2170 N N . GLY A 1 282 ? 19.107 -1.811 -34.353 1.00 82.75 282 GLY A N 1
ATOM 2171 C CA . GLY A 1 282 ? 18.504 -3.144 -34.356 1.00 82.75 282 GLY A CA 1
ATOM 2172 C C . GLY A 1 282 ? 19.398 -4.259 -33.806 1.00 82.75 282 GLY A C 1
ATOM 2173 O O . GLY A 1 282 ? 18.939 -5.402 -33.696 1.00 82.75 282 GLY A O 1
ATOM 2174 N N . LEU A 1 283 ? 20.641 -3.963 -33.410 1.00 87.62 283 LEU A N 1
ATOM 2175 C CA . LEU A 1 283 ? 21.468 -4.916 -32.672 1.00 87.62 283 LEU A CA 1
ATOM 2176 C C . LEU A 1 283 ? 20.809 -5.262 -31.333 1.00 87.62 283 LEU A C 1
ATOM 2178 O O . LEU A 1 283 ? 20.276 -4.411 -30.623 1.00 87.62 283 LEU A O 1
ATOM 2182 N N . SER A 1 284 ? 20.839 -6.539 -30.963 1.00 88.06 284 SER A N 1
ATOM 2183 C CA . SER A 1 284 ? 20.326 -6.983 -29.670 1.00 88.06 284 SER A CA 1
ATOM 2184 C C . SER A 1 284 ? 21.053 -8.226 -29.193 1.00 88.06 284 SER A C 1
ATOM 2186 O O . SER A 1 284 ? 21.436 -9.082 -29.987 1.00 88.06 284 SER A O 1
ATOM 2188 N N . ALA A 1 285 ? 21.224 -8.327 -27.881 1.00 87.19 285 ALA A N 1
ATOM 2189 C CA . ALA A 1 285 ? 21.875 -9.461 -27.246 1.00 87.19 285 ALA A CA 1
ATOM 2190 C C . ALA A 1 285 ? 21.153 -9.830 -25.954 1.00 87.19 285 ALA A C 1
ATOM 2192 O O . ALA A 1 285 ? 20.500 -8.994 -25.322 1.00 87.19 285 ALA A O 1
ATOM 2193 N N . THR A 1 286 ? 21.260 -11.091 -25.551 1.00 84.19 286 THR A N 1
ATOM 2194 C CA . THR A 1 286 ? 20.705 -11.567 -24.279 1.00 84.19 286 THR A CA 1
ATOM 2195 C C . THR A 1 286 ? 21.664 -12.523 -23.603 1.00 84.19 286 THR A C 1
ATOM 2197 O O . THR A 1 286 ? 22.448 -13.208 -24.262 1.00 84.19 286 THR A O 1
ATOM 2200 N N . GLY A 1 287 ? 21.574 -12.618 -22.282 1.00 83.81 287 GLY A N 1
ATOM 2201 C CA . GLY A 1 287 ? 22.441 -13.518 -21.547 1.00 83.81 287 GLY A CA 1
ATOM 2202 C C . GLY A 1 287 ? 22.102 -13.655 -20.078 1.00 83.81 287 GLY A C 1
ATOM 2203 O O . GLY A 1 287 ? 20.988 -13.369 -19.625 1.00 83.81 287 GLY A O 1
ATOM 2204 N N . ILE A 1 288 ? 23.094 -14.142 -19.344 1.00 83.69 288 ILE A N 1
ATOM 2205 C CA . ILE A 1 288 ? 23.043 -14.392 -17.910 1.00 83.69 288 ILE A CA 1
ATOM 2206 C C . ILE A 1 288 ? 24.149 -13.575 -17.254 1.00 83.69 288 ILE A C 1
ATOM 2208 O O . ILE A 1 288 ? 25.238 -13.414 -17.803 1.00 83.69 288 ILE A O 1
ATOM 2212 N N . TRP A 1 289 ? 23.869 -13.040 -16.075 1.00 87.69 289 TRP A N 1
ATOM 2213 C CA . TRP A 1 289 ? 24.887 -12.490 -15.199 1.00 87.69 289 TRP A CA 1
ATOM 2214 C C . TRP A 1 289 ? 24.991 -13.321 -13.929 1.00 87.69 289 TRP A C 1
ATOM 2216 O O . TRP A 1 289 ? 24.052 -14.009 -13.515 1.00 87.69 289 TRP A O 1
ATOM 2226 N N . GLN A 1 290 ? 26.158 -13.254 -13.309 1.00 86.38 290 GLN A N 1
ATOM 2227 C CA . GLN A 1 290 ? 26.453 -13.915 -12.050 1.00 86.38 290 GLN A CA 1
ATOM 2228 C C . GLN A 1 290 ? 27.332 -13.027 -11.174 1.00 86.38 290 GLN A C 1
ATOM 2230 O O . GLN A 1 290 ? 28.234 -12.340 -11.660 1.00 86.38 290 GLN A O 1
ATOM 2235 N N . LYS A 1 291 ? 27.069 -13.056 -9.870 1.00 82.62 291 LYS A N 1
ATOM 2236 C CA . LYS A 1 291 ? 27.906 -12.449 -8.844 1.00 82.62 291 LYS A CA 1
ATOM 2237 C C . LYS A 1 291 ? 28.879 -13.502 -8.335 1.00 82.62 291 LYS A C 1
ATOM 2239 O O . LYS A 1 291 ? 28.468 -14.512 -7.762 1.00 82.62 291 LYS A O 1
ATOM 2244 N N . LYS A 1 292 ? 30.164 -13.271 -8.570 1.00 78.56 292 LYS A N 1
ATOM 2245 C CA . LYS A 1 292 ? 31.249 -14.136 -8.120 1.00 78.56 292 LYS A CA 1
ATOM 2246 C C . LYS A 1 292 ? 31.456 -14.007 -6.600 1.00 78.56 292 LYS A C 1
ATOM 2248 O O . LYS A 1 292 ? 31.062 -12.997 -6.009 1.00 78.56 292 LYS A O 1
ATOM 2253 N N . PRO A 1 293 ? 32.074 -15.012 -5.948 1.00 69.88 293 PRO A N 1
ATOM 2254 C CA . PRO A 1 293 ? 32.351 -14.983 -4.508 1.00 69.88 293 PRO A CA 1
ATOM 2255 C C . PRO A 1 293 ? 33.221 -13.803 -4.052 1.00 69.88 293 PRO A C 1
ATOM 2257 O O . PRO A 1 293 ? 33.102 -13.365 -2.915 1.00 69.88 293 PRO A O 1
ATOM 2260 N N . ASP A 1 294 ? 34.052 -13.262 -4.947 1.00 73.56 294 ASP A N 1
ATOM 2261 C CA . ASP A 1 294 ? 34.870 -12.058 -4.733 1.00 73.56 294 ASP A CA 1
ATOM 2262 C C . ASP A 1 294 ? 34.057 -10.746 -4.786 1.00 73.56 294 ASP A C 1
ATOM 2264 O O . ASP A 1 294 ? 34.615 -9.657 -4.678 1.00 73.56 294 ASP A O 1
ATOM 2268 N N . GLY A 1 295 ? 32.736 -10.839 -4.966 1.00 68.75 295 GLY A N 1
ATOM 2269 C CA . GLY A 1 295 ? 31.816 -9.711 -5.031 1.00 68.75 295 GLY A CA 1
ATOM 2270 C C . GLY A 1 295 ? 31.645 -9.108 -6.426 1.00 68.75 295 GLY A C 1
ATOM 2271 O O . GLY A 1 295 ? 30.716 -8.314 -6.604 1.00 68.75 295 GLY A O 1
ATOM 2272 N N . LYS A 1 296 ? 32.459 -9.501 -7.418 1.00 80.06 296 LYS A N 1
ATOM 2273 C CA . LYS A 1 296 ? 32.386 -8.967 -8.788 1.00 80.06 296 LYS A CA 1
ATOM 2274 C C . LYS A 1 296 ? 31.182 -9.524 -9.535 1.00 80.06 296 LYS A C 1
ATOM 2276 O O . LYS A 1 296 ? 30.874 -10.711 -9.444 1.00 80.06 296 LYS A O 1
ATOM 2281 N N . THR A 1 297 ? 30.517 -8.677 -10.315 1.00 85.62 297 THR A N 1
ATOM 2282 C CA . THR A 1 297 ? 29.399 -9.104 -11.167 1.00 85.62 297 THR A CA 1
ATOM 2283 C C . THR A 1 297 ? 29.867 -9.197 -12.607 1.00 85.62 297 THR A C 1
ATOM 2285 O O . THR A 1 297 ? 30.405 -8.231 -13.141 1.00 85.62 297 THR A O 1
ATOM 2288 N N . THR A 1 298 ? 29.666 -10.358 -13.225 1.00 89.94 298 THR A N 1
ATOM 2289 C CA . THR A 1 298 ? 30.076 -10.636 -14.605 1.00 89.94 298 THR A CA 1
ATOM 2290 C C . THR A 1 298 ? 28.882 -11.130 -15.408 1.00 89.94 298 THR A C 1
ATOM 2292 O O . THR A 1 298 ? 28.142 -11.984 -14.912 1.00 89.94 298 THR A O 1
ATOM 2295 N N . GLY A 1 299 ? 28.709 -10.643 -16.630 1.00 90.00 299 GLY A N 1
ATOM 2296 C CA . GLY A 1 299 ? 27.693 -11.102 -17.568 1.00 90.00 299 GLY A CA 1
ATOM 2297 C C . GLY A 1 299 ? 28.295 -11.728 -18.814 1.00 90.00 299 GLY A C 1
ATOM 2298 O O . GLY A 1 299 ? 29.355 -11.311 -19.274 1.00 90.00 299 GLY A O 1
ATOM 2299 N N . SER A 1 300 ? 27.609 -12.731 -19.354 1.00 90.56 300 SER A N 1
ATOM 2300 C CA . SER A 1 300 ? 27.911 -13.318 -20.657 1.00 90.56 300 SER A CA 1
ATOM 2301 C C . SER A 1 300 ? 26.633 -13.672 -21.408 1.00 90.56 300 SER A C 1
ATOM 2303 O O . SER A 1 300 ? 25.591 -13.952 -20.803 1.00 90.56 300 SER A O 1
ATOM 2305 N N . GLY A 1 301 ? 26.694 -13.635 -22.733 1.00 91.81 301 GLY A N 1
ATOM 2306 C CA . GLY A 1 301 ? 25.553 -13.909 -23.594 1.00 91.81 301 GLY A CA 1
ATOM 2307 C C . GLY A 1 301 ? 25.897 -13.780 -25.064 1.00 91.81 301 GLY A C 1
ATOM 2308 O O . GLY A 1 301 ? 27.067 -13.700 -25.432 1.00 91.81 301 GLY A O 1
ATOM 2309 N N . PHE A 1 302 ? 24.857 -13.781 -25.890 1.00 88.38 302 PHE A N 1
ATOM 2310 C CA . PHE A 1 302 ? 24.993 -13.827 -27.338 1.00 88.38 302 PHE A CA 1
ATOM 2311 C C . PHE A 1 302 ? 23.938 -12.962 -28.022 1.00 88.38 302 PHE A C 1
ATOM 2313 O O . PHE A 1 302 ? 22.835 -12.760 -27.496 1.00 88.38 302 PHE A O 1
ATOM 2320 N N . ASP A 1 303 ? 24.281 -12.487 -29.212 1.00 88.12 303 ASP A N 1
ATOM 2321 C CA . ASP A 1 303 ? 23.333 -11.894 -30.149 1.00 88.12 303 ASP A CA 1
ATOM 2322 C C . ASP A 1 303 ? 22.733 -12.928 -31.116 1.00 88.12 303 ASP A C 1
ATOM 2324 O O . ASP A 1 303 ? 23.013 -14.130 -31.046 1.00 88.12 303 ASP A O 1
ATOM 2328 N N . ALA A 1 304 ? 21.878 -12.463 -32.029 1.00 82.50 304 ALA A N 1
ATOM 2329 C CA . ALA A 1 304 ? 21.234 -13.314 -33.030 1.00 82.50 304 ALA A CA 1
ATOM 2330 C C . ALA A 1 304 ? 22.236 -13.989 -33.990 1.00 82.50 304 ALA A C 1
ATOM 2332 O O . ALA A 1 304 ? 21.958 -15.066 -34.520 1.00 82.50 304 ALA A O 1
ATOM 2333 N N . GLN A 1 305 ? 23.408 -13.384 -34.186 1.00 89.38 305 GLN A N 1
ATOM 2334 C CA . GLN A 1 305 ? 24.510 -13.880 -35.007 1.00 89.38 305 GLN A CA 1
ATOM 2335 C C . GLN A 1 305 ? 25.450 -14.814 -34.228 1.00 89.38 305 GLN A C 1
ATOM 2337 O O . GLN A 1 305 ? 26.442 -15.278 -34.787 1.00 89.38 305 GLN A O 1
ATOM 2342 N N . LYS A 1 306 ? 25.121 -15.143 -32.969 1.00 88.56 306 LYS A N 1
ATOM 2343 C CA . LYS A 1 306 ? 25.936 -15.951 -32.045 1.00 88.56 306 LYS A CA 1
ATOM 2344 C C . LYS A 1 306 ? 27.289 -15.324 -31.707 1.00 88.56 306 LYS A C 1
ATOM 2346 O O . LYS A 1 306 ? 28.181 -16.037 -31.247 1.00 88.56 306 LYS A O 1
ATOM 2351 N N . ARG A 1 307 ? 27.441 -14.014 -31.895 1.00 90.56 307 ARG A N 1
ATOM 2352 C CA . ARG A 1 307 ? 28.620 -13.282 -31.430 1.00 90.56 307 ARG A CA 1
ATOM 2353 C C . ARG A 1 307 ? 28.521 -13.125 -29.924 1.00 90.56 307 ARG A C 1
ATOM 2355 O O . ARG A 1 307 ? 27.443 -12.850 -29.388 1.00 90.56 307 ARG A O 1
ATOM 2362 N N . GLU A 1 308 ? 29.625 -13.381 -29.239 1.00 92.75 308 GLU A N 1
ATOM 2363 C CA . GLU A 1 308 ? 29.656 -13.362 -27.784 1.00 92.75 308 GLU A CA 1
ATOM 2364 C C . GLU A 1 308 ? 29.748 -11.928 -27.266 1.00 92.75 308 GLU A C 1
ATOM 2366 O O . GLU A 1 308 ? 30.501 -11.106 -27.784 1.00 92.75 308 GLU A O 1
ATOM 2371 N N . ILE A 1 309 ? 29.021 -11.654 -26.190 1.00 93.06 309 ILE A N 1
ATOM 2372 C CA . ILE A 1 309 ? 29.180 -10.437 -25.406 1.00 93.06 309 ILE A CA 1
ATOM 2373 C C . ILE A 1 309 ? 29.477 -10.794 -23.957 1.00 93.06 309 ILE A C 1
ATOM 2375 O O . ILE A 1 309 ? 28.799 -11.623 -23.341 1.00 93.06 309 ILE A O 1
ATOM 2379 N N . LYS A 1 310 ? 30.509 -10.154 -23.415 1.00 93.25 310 LYS A N 1
ATOM 2380 C CA . LYS A 1 310 ? 30.962 -10.303 -22.033 1.00 93.25 310 LYS A CA 1
ATOM 2381 C C . LYS A 1 310 ? 31.011 -8.938 -21.381 1.00 93.25 310 LYS A C 1
ATOM 2383 O O . LYS A 1 310 ? 31.478 -7.989 -21.994 1.00 93.25 310 LYS A O 1
ATOM 2388 N N . PHE A 1 311 ? 30.584 -8.847 -20.127 1.00 91.19 311 PHE A N 1
ATOM 2389 C CA . PHE A 1 311 ? 30.705 -7.613 -19.362 1.00 91.19 311 PHE A CA 1
ATOM 2390 C C . PHE A 1 311 ? 31.064 -7.847 -17.905 1.00 91.19 311 PHE A C 1
ATOM 2392 O O . PHE A 1 311 ? 30.799 -8.910 -17.340 1.00 91.19 311 PHE A O 1
ATOM 2399 N N . ASN A 1 312 ? 31.608 -6.811 -17.277 1.00 90.44 312 ASN A N 1
ATOM 2400 C CA . ASN A 1 312 ? 31.828 -6.743 -15.840 1.00 90.44 312 ASN A CA 1
ATOM 2401 C C . ASN A 1 312 ? 31.245 -5.442 -15.284 1.00 90.44 312 ASN A C 1
ATOM 2403 O O . ASN A 1 312 ? 31.271 -4.412 -15.955 1.00 90.44 312 ASN A O 1
ATOM 2407 N N . LEU A 1 313 ? 30.744 -5.504 -14.050 1.00 84.94 313 LEU A N 1
ATOM 2408 C CA . LEU A 1 313 ? 30.339 -4.323 -13.289 1.00 84.94 313 LEU A CA 1
ATOM 2409 C C . LEU A 1 313 ? 31.414 -3.990 -12.264 1.00 84.94 313 LEU A C 1
ATOM 2411 O O . LEU A 1 313 ? 31.802 -4.855 -11.467 1.00 84.94 313 LEU A O 1
ATOM 2415 N N . THR A 1 314 ? 31.853 -2.740 -12.268 1.00 74.69 314 THR A N 1
ATOM 2416 C CA . THR A 1 314 ? 32.799 -2.187 -11.297 1.00 74.69 314 THR A CA 1
ATOM 2417 C C . THR A 1 314 ? 32.132 -1.054 -10.534 1.00 74.69 314 THR A C 1
ATOM 2419 O O . THR A 1 314 ? 31.438 -0.245 -11.138 1.00 74.69 314 THR A O 1
ATOM 2422 N N . SER A 1 315 ? 32.314 -1.043 -9.214 1.00 62.91 315 SER A N 1
ATOM 2423 C CA . SER A 1 315 ? 31.973 0.089 -8.344 1.00 62.91 315 SER A CA 1
ATOM 2424 C C . SER A 1 315 ? 33.158 1.030 -8.208 1.00 62.91 315 SER A C 1
ATOM 2426 O O . SER A 1 315 ? 34.285 0.571 -8.508 1.00 62.91 315 SER A O 1
#